Protein AF-A0A2N3BL77-F1 (afdb_monomer_lite)

Radius of gyration: 20.37 Å; chains: 1; bounding box: 49×23×68 Å

Structure (mmCIF, N/CA/C/O backbone):
data_AF-A0A2N3BL77-F1
#
_entry.id   AF-A0A2N3BL77-F1
#
loop_
_atom_site.group_PDB
_atom_site.id
_atom_site.type_symbol
_atom_site.label_atom_id
_atom_site.label_alt_id
_atom_site.label_comp_id
_atom_site.label_asym_id
_atom_site.label_entity_id
_atom_site.label_seq_id
_atom_site.pdbx_PDB_ins_code
_atom_site.Cartn_x
_atom_site.Cartn_y
_atom_site.Cartn_z
_atom_site.occupancy
_atom_site.B_iso_or_equiv
_atom_site.auth_seq_id
_atom_site.auth_comp_id
_atom_site.auth_asym_id
_atom_site.auth_atom_id
_atom_site.pdbx_PDB_model_num
ATOM 1 N N . MET A 1 1 ? -18.755 -0.455 0.278 1.00 60.97 1 MET A N 1
ATOM 2 C CA . MET A 1 1 ? -18.007 0.754 -0.160 1.00 60.97 1 MET A CA 1
ATOM 3 C C . MET A 1 1 ? -16.613 0.420 -0.700 1.00 60.97 1 MET A C 1
ATOM 5 O O . MET A 1 1 ? -16.299 0.930 -1.762 1.00 60.97 1 MET A O 1
ATOM 9 N N . ALA A 1 2 ? -15.797 -0.420 -0.040 1.00 71.88 2 ALA A N 1
ATOM 10 C CA . ALA A 1 2 ? -14.500 -0.855 -0.597 1.00 71.88 2 ALA A CA 1
ATOM 11 C C . ALA A 1 2 ? -14.654 -1.649 -1.911 1.00 71.88 2 ALA A C 1
ATOM 13 O O . ALA A 1 2 ? -14.016 -1.321 -2.899 1.00 71.88 2 ALA A O 1
ATOM 14 N N . GLU A 1 3 ? -15.618 -2.571 -1.970 1.00 80.88 3 GLU A N 1
ATOM 15 C CA . GLU A 1 3 ? -15.955 -3.310 -3.196 1.00 80.88 3 GLU A CA 1
ATOM 16 C C . GLU A 1 3 ? -16.396 -2.391 -4.343 1.00 80.88 3 GLU A C 1
ATOM 18 O O . GLU A 1 3 ? -15.875 -2.484 -5.448 1.00 80.88 3 GLU A O 1
ATOM 23 N N . ARG A 1 4 ? -17.289 -1.431 -4.064 1.00 84.81 4 ARG A N 1
ATOM 24 C CA . ARG A 1 4 ? -17.712 -0.429 -5.054 1.00 84.81 4 ARG A CA 1
ATOM 25 C C . ARG A 1 4 ? -16.536 0.411 -5.558 1.00 84.81 4 ARG A C 1
ATOM 27 O O . ARG A 1 4 ? -16.470 0.669 -6.749 1.00 84.81 4 ARG A O 1
ATOM 34 N N . TYR A 1 5 ? -15.626 0.834 -4.678 1.00 82.62 5 TYR A N 1
ATOM 35 C CA . TYR A 1 5 ? -14.421 1.562 -5.086 1.00 82.62 5 TYR A CA 1
ATOM 36 C C . TYR A 1 5 ? -13.523 0.693 -5.975 1.00 82.62 5 TYR A C 1
ATOM 38 O O . TYR A 1 5 ? -13.079 1.145 -7.026 1.00 82.62 5 TYR A O 1
ATOM 46 N N . PHE A 1 6 ? -13.330 -0.576 -5.611 1.00 86.94 6 PHE A N 1
ATOM 47 C CA . PHE A 1 6 ? -12.540 -1.498 -6.415 1.00 86.94 6 PHE A CA 1
ATOM 48 C C . PHE A 1 6 ? -13.141 -1.704 -7.814 1.00 86.94 6 PHE A C 1
ATOM 50 O O . PHE A 1 6 ? -12.449 -1.517 -8.807 1.00 86.94 6 PHE A O 1
ATOM 57 N N . LEU A 1 7 ? -14.431 -2.033 -7.904 1.00 90.12 7 LEU A N 1
ATOM 58 C CA . LEU A 1 7 ? -15.095 -2.316 -9.181 1.00 90.12 7 LEU A CA 1
ATOM 59 C C . LEU A 1 7 ? -15.289 -1.071 -10.053 1.00 90.12 7 LEU A C 1
ATOM 61 O O . LEU A 1 7 ? -15.203 -1.167 -11.270 1.00 90.12 7 LEU A O 1
ATOM 65 N N . ALA A 1 8 ? -15.561 0.090 -9.454 1.00 90.12 8 ALA A N 1
ATOM 66 C CA . ALA A 1 8 ? -15.858 1.304 -10.214 1.00 90.12 8 ALA A CA 1
ATOM 67 C C . ALA A 1 8 ? -14.614 2.130 -10.569 1.00 90.12 8 ALA A C 1
ATOM 69 O O . ALA A 1 8 ? -14.678 2.937 -11.491 1.00 90.12 8 ALA A O 1
ATOM 70 N N . VAL A 1 9 ? -13.511 1.976 -9.826 1.00 86.94 9 VAL A N 1
ATOM 71 C CA . VAL A 1 9 ? -12.308 2.811 -9.984 1.00 86.94 9 VAL A CA 1
ATOM 72 C C . VAL A 1 9 ? -11.074 1.965 -10.255 1.00 86.94 9 VAL A C 1
ATOM 74 O O . VAL A 1 9 ? -10.427 2.162 -11.280 1.00 86.94 9 VAL A O 1
ATOM 77 N N . ILE A 1 10 ? -10.750 1.013 -9.376 1.00 88.31 10 ILE A N 1
ATOM 78 C CA . ILE A 1 10 ? -9.496 0.249 -9.476 1.00 88.31 10 ILE A CA 1
ATOM 79 C C . ILE A 1 10 ? -9.500 -0.629 -10.726 1.00 88.31 10 ILE A C 1
ATOM 81 O O . ILE A 1 10 ? -8.647 -0.451 -11.588 1.00 88.31 10 ILE A O 1
ATOM 85 N N . ALA A 1 11 ? -10.460 -1.548 -10.852 1.00 90.44 11 ALA A N 1
ATOM 86 C CA . ALA A 1 11 ? -10.473 -2.524 -11.939 1.00 90.44 11 ALA A CA 1
ATOM 87 C C . ALA A 1 11 ? -10.476 -1.871 -13.339 1.00 90.44 11 ALA A C 1
ATOM 89 O O . ALA A 1 11 ? -9.574 -2.188 -14.114 1.00 90.44 11 ALA A O 1
ATOM 90 N N . PRO A 1 12 ? -11.339 -0.879 -13.644 1.00 93.12 12 PRO A N 1
ATOM 91 C CA . PRO A 1 12 ? -11.329 -0.225 -14.956 1.00 93.12 12 PRO A CA 1
ATOM 92 C C . PRO A 1 12 ? -10.041 0.557 -15.243 1.00 93.12 12 PRO A C 1
ATOM 94 O O . PRO A 1 12 ? -9.661 0.735 -16.399 1.00 93.12 12 PRO A O 1
ATOM 97 N N . THR A 1 13 ? -9.372 1.061 -14.201 1.00 90.69 13 THR A N 1
ATOM 98 C CA . THR A 1 13 ? -8.082 1.749 -14.348 1.00 90.69 13 THR A CA 1
ATOM 99 C C . THR A 1 13 ? -6.975 0.751 -14.675 1.00 90.69 13 THR A C 1
ATOM 101 O O . THR A 1 13 ? -6.202 0.979 -15.604 1.00 90.69 13 THR A O 1
ATOM 104 N N . LEU A 1 14 ? -6.925 -0.378 -13.960 1.00 91.50 14 LEU A N 1
ATOM 105 C CA . LEU A 1 14 ? -5.930 -1.429 -14.191 1.00 91.50 14 LEU A CA 1
ATOM 106 C C . LEU A 1 14 ? -6.077 -2.071 -15.577 1.00 91.50 14 LEU A C 1
ATOM 108 O O . LEU A 1 14 ? -5.070 -2.341 -16.221 1.00 91.50 14 LEU A O 1
ATOM 112 N N . GLU A 1 15 ? -7.308 -2.231 -16.072 1.00 92.81 15 GLU A N 1
ATOM 113 C CA . GLU A 1 15 ? -7.581 -2.732 -17.429 1.00 92.81 15 GLU A CA 1
ATOM 114 C C . GLU A 1 15 ? -6.968 -1.855 -18.531 1.00 92.81 15 GLU A C 1
ATOM 116 O O . GLU A 1 15 ? -6.577 -2.361 -19.581 1.00 92.81 15 GLU A O 1
ATOM 121 N N . LYS A 1 16 ? -6.856 -0.542 -18.298 1.00 91.25 16 LYS A N 1
ATOM 122 C CA . LYS A 1 16 ? -6.274 0.411 -19.258 1.00 91.25 16 LYS A CA 1
ATOM 123 C C . LYS A 1 16 ? -4.766 0.589 -19.091 1.00 91.25 16 LYS A C 1
ATOM 125 O O . LYS A 1 16 ? -4.100 1.032 -20.023 1.00 91.25 16 LYS A O 1
ATOM 130 N N . LEU A 1 17 ? -4.231 0.277 -17.911 1.00 92.88 17 LEU A N 1
ATOM 131 C CA . LEU A 1 17 ? -2.839 0.518 -17.529 1.00 92.88 17 LEU A CA 1
ATOM 132 C C . LEU A 1 17 ? -2.098 -0.803 -17.328 1.00 92.88 17 LEU A C 1
ATOM 134 O O . LEU A 1 17 ? -1.741 -1.190 -16.208 1.00 92.88 17 LEU A O 1
ATOM 138 N N . VAL A 1 18 ? -1.873 -1.490 -18.445 1.00 93.75 18 VAL A N 1
ATOM 139 C CA . VAL A 1 18 ? -1.113 -2.740 -18.499 1.00 93.75 18 VAL A CA 1
ATOM 140 C C . VAL A 1 18 ? 0.362 -2.422 -18.769 1.00 93.75 18 VAL A C 1
ATOM 142 O O . VAL A 1 18 ? 0.655 -1.803 -19.798 1.00 93.75 18 VAL A O 1
ATOM 145 N N . PRO A 1 19 ? 1.293 -2.817 -17.878 1.00 93.62 19 PRO A N 1
ATOM 146 C CA . PRO A 1 19 ? 2.721 -2.652 -18.116 1.00 93.62 19 PRO A CA 1
ATOM 147 C C . PRO A 1 19 ? 3.195 -3.449 -19.336 1.00 93.62 19 PRO A C 1
ATOM 149 O O . PRO A 1 19 ? 2.767 -4.578 -19.570 1.00 93.62 19 PRO A O 1
ATOM 152 N N . ILE A 1 20 ? 4.130 -2.870 -20.078 1.00 93.56 20 ILE A N 1
ATOM 153 C CA . ILE A 1 20 ? 4.845 -3.501 -21.185 1.00 93.56 20 ILE A CA 1
ATOM 154 C C . ILE A 1 20 ? 6.031 -4.274 -20.599 1.00 93.56 20 ILE A C 1
ATOM 156 O O . ILE A 1 20 ? 6.811 -3.721 -19.816 1.00 93.56 20 ILE A O 1
ATOM 160 N N . SER A 1 21 ? 6.187 -5.546 -20.977 1.00 90.69 21 SER A N 1
ATOM 161 C CA . SER A 1 21 ? 7.327 -6.360 -20.531 1.00 90.69 21 SER A CA 1
ATOM 162 C C . SER A 1 21 ? 8.657 -5.762 -21.008 1.00 90.69 21 SER A C 1
ATOM 164 O O . SER A 1 21 ? 8.728 -5.162 -22.082 1.00 90.69 21 SER A O 1
ATOM 166 N N . GLN A 1 22 ? 9.736 -5.936 -20.235 1.00 85.88 22 GLN A N 1
ATOM 167 C CA . GLN A 1 22 ? 11.047 -5.363 -20.583 1.00 85.88 22 GLN A CA 1
ATOM 168 C C . GLN A 1 22 ? 11.547 -5.812 -21.965 1.00 85.88 22 GLN A C 1
ATOM 170 O O . GLN A 1 22 ? 12.148 -5.032 -22.703 1.00 85.88 22 GLN A O 1
ATOM 175 N N . GLU A 1 23 ? 11.247 -7.049 -22.351 1.00 87.81 23 GLU A N 1
ATOM 176 C CA . GLU A 1 23 ? 11.604 -7.619 -23.653 1.00 87.81 23 GLU A CA 1
ATOM 177 C C . GLU A 1 23 ? 10.928 -6.876 -24.814 1.00 87.81 23 GLU A C 1
ATOM 179 O O . GLU A 1 23 ? 11.523 -6.713 -25.883 1.00 87.81 23 GLU A O 1
ATOM 184 N N . GLN A 1 24 ? 9.715 -6.362 -24.593 1.00 90.00 24 GLN A N 1
ATOM 185 C CA . GLN A 1 24 ? 8.905 -5.668 -25.595 1.00 90.00 24 GLN A CA 1
ATOM 186 C C . GLN A 1 24 ? 9.186 -4.161 -25.676 1.00 90.00 24 GLN A C 1
ATOM 188 O O . GLN A 1 24 ? 8.914 -3.554 -26.715 1.00 90.00 24 GLN A O 1
ATOM 193 N N . VAL A 1 25 ? 9.772 -3.560 -24.633 1.00 90.81 25 VAL A N 1
ATOM 194 C CA . VAL A 1 25 ? 10.116 -2.125 -24.594 1.00 90.81 25 VAL A CA 1
ATOM 195 C C . VAL A 1 25 ? 10.968 -1.729 -25.804 1.00 90.81 25 VAL A C 1
ATOM 197 O O . VAL A 1 25 ? 11.959 -2.389 -26.127 1.00 90.81 25 VAL A O 1
ATOM 200 N N . GLY A 1 26 ? 10.602 -0.639 -26.480 1.00 88.94 26 GLY A N 1
ATOM 201 C CA . GLY A 1 26 ? 11.316 -0.115 -27.649 1.00 88.94 26 GLY A CA 1
ATOM 202 C C . GLY A 1 26 ? 10.983 -0.807 -28.973 1.00 88.94 26 GLY A C 1
ATOM 203 O O . GLY A 1 26 ? 11.523 -0.418 -30.015 1.00 88.94 26 GLY A O 1
ATOM 204 N N . GLY A 1 27 ? 10.111 -1.820 -28.949 1.00 87.50 27 GLY A N 1
ATOM 205 C CA . GLY A 1 27 ? 9.751 -2.627 -30.111 1.00 87.50 27 GLY A CA 1
ATOM 206 C C . GLY A 1 27 ? 10.925 -3.437 -30.693 1.00 87.50 27 GLY A C 1
ATOM 207 O O . GLY A 1 27 ? 12.013 -3.481 -30.112 1.00 87.50 27 GLY A O 1
ATOM 208 N N . PRO A 1 28 ? 10.745 -4.060 -31.875 1.00 85.69 28 PRO A N 1
ATOM 209 C CA . PRO A 1 28 ? 11.743 -4.961 -32.466 1.00 85.69 28 PRO A CA 1
ATOM 210 C C . PRO A 1 28 ? 13.103 -4.308 -32.742 1.00 85.69 28 PRO A C 1
ATOM 212 O O . PRO A 1 28 ? 14.132 -4.971 -32.695 1.00 85.69 28 PRO A O 1
ATOM 215 N N . LYS A 1 29 ? 13.108 -3.002 -33.036 1.00 85.56 29 LYS A N 1
ATOM 216 C CA . LYS A 1 29 ? 14.308 -2.235 -33.411 1.00 85.56 29 LYS A CA 1
ATOM 217 C C . LYS A 1 29 ? 14.899 -1.404 -32.270 1.00 85.56 29 LYS A C 1
ATOM 219 O O . LYS A 1 29 ? 15.886 -0.712 -32.496 1.00 85.56 29 LYS A O 1
ATOM 224 N N . LYS A 1 30 ? 14.298 -1.439 -31.073 1.00 87.69 30 LYS A N 1
ATOM 225 C CA . LYS A 1 30 ? 14.775 -0.723 -29.875 1.00 87.69 30 LYS A CA 1
ATOM 226 C C . LYS A 1 30 ? 15.043 0.771 -30.129 1.00 87.69 30 LYS A C 1
ATOM 228 O O . LYS A 1 30 ? 16.065 1.318 -29.726 1.00 87.69 30 LYS A O 1
ATOM 233 N N . HIS A 1 31 ? 14.116 1.452 -30.809 1.00 89.50 31 HIS A N 1
ATOM 234 C CA . HIS A 1 31 ? 14.252 2.886 -31.084 1.00 89.50 31 HIS A CA 1
ATOM 235 C C . HIS A 1 31 ? 14.193 3.701 -29.784 1.00 89.50 31 HIS A C 1
ATOM 237 O O . HIS A 1 31 ? 13.248 3.553 -29.014 1.00 89.50 31 HIS A O 1
ATOM 243 N N . LEU A 1 32 ? 15.150 4.615 -29.574 1.00 92.50 32 LEU A N 1
ATOM 244 C CA . LEU A 1 32 ? 15.279 5.393 -28.330 1.00 92.50 32 LEU A CA 1
ATOM 245 C C . LEU A 1 32 ? 13.996 6.135 -27.927 1.00 92.50 32 LEU A C 1
ATOM 247 O O . LEU A 1 32 ? 13.599 6.093 -26.767 1.00 92.50 32 LEU A O 1
ATOM 251 N N . VAL A 1 33 ? 13.313 6.769 -28.885 1.00 93.94 33 VAL A N 1
ATOM 252 C CA . VAL A 1 33 ? 12.048 7.480 -28.625 1.00 93.94 33 VAL A CA 1
ATOM 253 C C . VAL A 1 33 ? 10.950 6.517 -28.166 1.00 93.94 33 VAL A C 1
ATOM 255 O O . VAL A 1 33 ? 10.196 6.830 -27.247 1.00 93.94 33 VAL A O 1
ATOM 258 N N . GLN A 1 34 ? 10.880 5.325 -28.765 1.00 93.50 34 GLN A N 1
ATOM 259 C CA . GLN A 1 34 ? 9.917 4.300 -28.365 1.00 93.50 34 GLN A CA 1
ATOM 260 C C . GLN 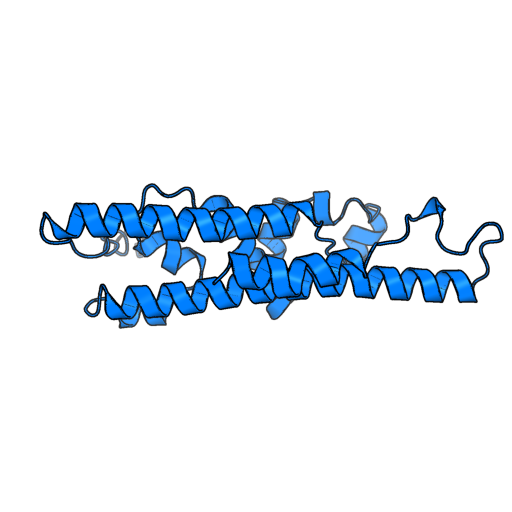A 1 34 ? 10.251 3.745 -26.976 1.00 93.50 34 GLN A C 1
ATOM 262 O O . GLN A 1 34 ? 9.353 3.591 -26.160 1.00 93.50 34 GLN A O 1
ATOM 267 N N . ILE A 1 35 ? 11.535 3.523 -26.675 1.00 92.56 35 ILE A N 1
ATOM 268 C CA . ILE A 1 35 ? 11.992 3.105 -25.341 1.00 92.56 35 ILE A CA 1
ATOM 269 C C . ILE A 1 35 ? 11.560 4.126 -24.284 1.00 92.56 35 ILE A C 1
ATOM 271 O O . ILE A 1 35 ? 10.986 3.749 -23.266 1.00 92.56 35 ILE A O 1
ATOM 275 N N . ALA A 1 36 ? 11.803 5.418 -24.527 1.00 94.44 36 ALA A N 1
ATOM 276 C CA . ALA A 1 36 ? 11.420 6.480 -23.600 1.00 94.44 36 ALA A CA 1
ATOM 277 C C . ALA A 1 36 ? 9.899 6.525 -23.378 1.00 94.44 36 ALA A C 1
ATOM 279 O O . ALA A 1 36 ? 9.445 6.623 -22.239 1.00 94.44 36 ALA A O 1
ATOM 280 N N . ARG A 1 37 ? 9.113 6.393 -24.455 1.00 94.38 37 ARG A N 1
ATOM 281 C CA . ARG A 1 37 ? 7.648 6.323 -24.387 1.00 94.38 37 ARG A CA 1
ATOM 282 C C . ARG A 1 37 ? 7.164 5.120 -23.572 1.00 94.38 37 ARG A C 1
ATOM 284 O O . ARG A 1 37 ? 6.323 5.292 -22.695 1.00 94.38 37 ARG A O 1
ATOM 291 N N . ASP A 1 38 ? 7.675 3.927 -23.862 1.00 95.06 38 ASP A N 1
ATOM 292 C CA . ASP A 1 38 ? 7.245 2.683 -23.214 1.00 95.06 38 ASP A CA 1
ATOM 293 C C . ASP A 1 38 ? 7.625 2.667 -21.730 1.00 95.06 38 ASP A C 1
ATOM 295 O O . ASP A 1 38 ? 6.820 2.271 -20.889 1.00 95.06 38 ASP A O 1
ATOM 299 N N . ASN A 1 39 ? 8.818 3.164 -21.388 1.00 92.62 39 ASN A N 1
ATOM 300 C CA . ASN A 1 39 ? 9.220 3.333 -19.994 1.00 92.62 39 ASN A CA 1
ATOM 301 C C . ASN A 1 39 ? 8.337 4.362 -19.282 1.00 92.62 39 ASN A C 1
ATOM 303 O O . ASN A 1 39 ? 7.873 4.083 -18.184 1.00 92.62 39 ASN A O 1
ATOM 307 N N . GLY A 1 40 ? 8.020 5.497 -19.914 1.00 93.62 40 GLY A N 1
ATOM 308 C CA . GLY A 1 40 ? 7.084 6.473 -19.346 1.00 93.62 40 GLY A CA 1
ATOM 309 C C . GLY A 1 40 ? 5.690 5.888 -19.084 1.00 93.62 40 GLY A C 1
ATOM 310 O O . GLY A 1 40 ? 5.094 6.147 -18.041 1.00 93.62 40 GLY A O 1
ATOM 311 N N . HIS A 1 41 ? 5.187 5.045 -19.992 1.00 95.19 41 HIS A N 1
ATOM 312 C CA . HIS A 1 41 ? 3.939 4.302 -19.783 1.00 95.19 41 HIS A CA 1
ATOM 313 C C . HIS A 1 41 ? 4.042 3.316 -18.612 1.00 95.19 41 HIS A C 1
ATOM 315 O O . HIS A 1 41 ? 3.132 3.245 -17.786 1.00 95.19 41 HIS A O 1
ATOM 321 N N . ASN A 1 42 ? 5.150 2.580 -18.508 1.00 94.50 42 ASN A N 1
ATOM 322 C CA . ASN A 1 42 ? 5.388 1.659 -17.399 1.00 94.50 42 ASN A CA 1
ATOM 323 C C . ASN A 1 42 ? 5.452 2.380 -16.049 1.00 94.50 42 ASN A C 1
ATOM 325 O O . ASN A 1 42 ? 4.809 1.927 -15.103 1.00 94.50 42 ASN A O 1
ATOM 329 N N . GLU A 1 43 ? 6.155 3.509 -15.964 1.00 92.56 43 GLU A N 1
ATOM 330 C CA . GLU A 1 43 ? 6.202 4.323 -14.745 1.00 92.56 43 GLU A CA 1
ATOM 331 C C . GLU A 1 43 ? 4.801 4.797 -14.345 1.00 92.56 43 GLU A C 1
ATOM 333 O O . GLU A 1 43 ? 4.384 4.600 -13.205 1.00 92.56 43 GLU A O 1
ATOM 338 N N . LEU A 1 44 ? 4.002 5.296 -15.297 1.00 94.69 44 LEU A N 1
ATOM 339 C CA . LEU A 1 44 ? 2.604 5.654 -15.035 1.00 94.69 44 LEU A CA 1
ATOM 340 C C . LEU A 1 44 ? 1.788 4.459 -14.511 1.00 94.69 44 LEU A C 1
ATOM 342 O O . LEU A 1 44 ? 0.967 4.609 -13.601 1.00 94.69 44 LEU A O 1
ATOM 346 N N . CYS A 1 45 ? 2.002 3.269 -15.074 1.00 95.38 45 CYS A N 1
ATOM 347 C CA . CYS A 1 45 ? 1.319 2.053 -14.650 1.00 95.38 45 CYS A CA 1
ATOM 348 C C . CYS A 1 45 ? 1.634 1.690 -13.191 1.00 95.38 45 CYS A C 1
ATOM 350 O O . CYS A 1 45 ? 0.715 1.315 -12.454 1.00 95.38 45 CYS A O 1
ATOM 352 N N . TYR A 1 46 ? 2.896 1.770 -12.767 1.00 94.81 46 TYR A N 1
ATOM 353 C CA . TYR A 1 46 ? 3.293 1.432 -11.397 1.00 94.81 46 TYR A CA 1
ATOM 354 C C . TYR A 1 46 ? 2.921 2.527 -10.399 1.00 94.81 46 TYR A C 1
ATOM 356 O O . TYR A 1 46 ? 2.346 2.215 -9.355 1.00 94.81 46 TYR A O 1
ATOM 364 N N . GLU A 1 47 ? 3.109 3.795 -10.762 1.00 94.56 47 GLU A N 1
ATOM 365 C CA . GLU A 1 47 ? 2.720 4.933 -9.928 1.00 94.56 47 GLU A CA 1
ATOM 366 C C . GLU A 1 47 ? 1.208 4.946 -9.669 1.00 94.56 47 GLU A C 1
ATOM 368 O O . GLU A 1 47 ? 0.746 5.177 -8.550 1.00 94.56 47 GLU A O 1
ATOM 373 N N . THR A 1 48 ? 0.405 4.590 -10.678 1.00 95.62 48 THR A N 1
ATOM 374 C CA . THR A 1 48 ? -1.046 4.458 -10.496 1.00 95.62 48 THR A CA 1
ATOM 375 C C . THR A 1 48 ? -1.386 3.363 -9.484 1.00 95.62 48 THR A C 1
ATOM 377 O O . THR A 1 48 ? -2.252 3.557 -8.632 1.00 95.62 48 THR A O 1
ATOM 380 N N . ARG A 1 49 ? -0.702 2.213 -9.522 1.00 95.75 49 ARG A N 1
ATOM 381 C CA . ARG A 1 49 ? -0.929 1.122 -8.556 1.00 95.75 49 ARG A CA 1
ATOM 382 C C . ARG A 1 49 ? -0.538 1.536 -7.139 1.00 95.75 49 ARG A C 1
ATOM 384 O O . ARG A 1 49 ? -1.292 1.257 -6.206 1.00 95.75 49 ARG A O 1
ATOM 391 N N . LEU A 1 50 ? 0.575 2.252 -6.986 1.00 95.50 50 LEU A N 1
ATOM 392 C CA . LEU A 1 50 ? 1.010 2.831 -5.713 1.00 95.50 50 LEU A CA 1
ATOM 393 C C . LEU A 1 50 ? -0.001 3.837 -5.166 1.00 95.50 50 LEU A C 1
ATOM 395 O O . LEU A 1 50 ? -0.435 3.718 -4.019 1.00 95.50 50 LEU A O 1
ATOM 399 N N . SER A 1 51 ? -0.473 4.747 -6.013 1.00 94.94 51 SER A N 1
ATOM 400 C CA . SER A 1 51 ? -1.516 5.718 -5.675 1.00 94.94 51 SER A CA 1
ATOM 401 C C . SER A 1 51 ? -2.829 5.053 -5.240 1.00 94.94 51 SER A C 1
ATOM 403 O O . SER A 1 51 ? -3.489 5.506 -4.295 1.00 94.94 51 SER A O 1
ATOM 405 N N . LEU A 1 52 ? -3.218 3.949 -5.886 1.00 95.44 52 LEU A N 1
ATOM 406 C CA . LEU A 1 52 ? -4.407 3.181 -5.510 1.00 95.44 52 LEU A CA 1
ATOM 407 C C . LEU A 1 52 ? -4.226 2.481 -4.157 1.00 95.44 52 LEU A C 1
ATOM 409 O O . LEU A 1 52 ? -5.126 2.563 -3.319 1.00 95.44 52 LEU A O 1
ATOM 413 N N . ALA A 1 53 ? -3.069 1.859 -3.904 1.00 95.50 53 ALA A N 1
ATOM 414 C CA . ALA A 1 53 ? -2.750 1.268 -2.602 1.00 95.50 53 ALA A CA 1
ATOM 415 C C . ALA A 1 53 ? -2.776 2.325 -1.483 1.00 95.50 53 ALA A C 1
ATOM 417 O O . ALA A 1 53 ? -3.468 2.138 -0.478 1.00 95.50 53 ALA A O 1
ATOM 418 N N . LEU A 1 54 ? -2.128 3.475 -1.698 1.00 95.75 54 LEU A N 1
ATOM 419 C CA . LEU A 1 54 ? -2.158 4.623 -0.788 1.00 95.75 54 LEU A CA 1
ATOM 420 C C . LEU A 1 54 ? -3.595 5.070 -0.486 1.00 95.75 54 LEU A C 1
ATOM 422 O O . LEU A 1 54 ? -3.960 5.284 0.673 1.00 95.75 54 LEU A O 1
ATOM 426 N N . THR A 1 55 ? -4.431 5.184 -1.520 1.00 95.56 55 THR A N 1
ATOM 427 C CA . THR A 1 55 ? -5.837 5.579 -1.366 1.00 95.56 55 THR A CA 1
ATOM 428 C C . THR A 1 55 ? -6.618 4.553 -0.546 1.00 95.56 55 THR A C 1
ATOM 430 O O . THR A 1 55 ? -7.355 4.924 0.371 1.00 95.56 55 THR A O 1
ATOM 433 N N . MET A 1 56 ? -6.434 3.258 -0.819 1.00 95.06 56 MET A N 1
ATOM 434 C CA . MET A 1 56 ? -7.072 2.177 -0.063 1.00 95.06 56 MET A CA 1
ATOM 435 C C . MET A 1 56 ? -6.682 2.209 1.417 1.00 95.06 56 MET A C 1
ATOM 437 O O . MET A 1 56 ? -7.569 2.154 2.275 1.00 95.06 56 MET A O 1
ATOM 441 N N . GLY A 1 57 ? -5.388 2.342 1.721 1.00 95.56 57 GLY A N 1
ATOM 442 C CA . GLY A 1 57 ? -4.891 2.413 3.094 1.00 95.56 57 GLY A CA 1
ATOM 443 C C . GLY A 1 57 ? -5.397 3.648 3.834 1.00 95.56 57 GLY A C 1
ATOM 444 O O . GLY A 1 57 ? -5.955 3.520 4.924 1.00 95.56 57 GLY A O 1
ATOM 445 N N . ALA A 1 58 ? -5.320 4.830 3.216 1.00 94.62 58 ALA A N 1
ATOM 446 C CA . ALA A 1 58 ? -5.816 6.073 3.810 1.00 94.62 58 ALA A CA 1
ATOM 447 C C . ALA A 1 58 ? -7.333 6.033 4.078 1.00 94.62 58 ALA A C 1
ATOM 449 O O . ALA A 1 58 ? -7.802 6.454 5.140 1.00 94.62 58 ALA A O 1
ATOM 450 N N . MET A 1 59 ? -8.123 5.500 3.138 1.00 94.75 59 MET A N 1
ATOM 451 C CA . MET A 1 59 ? -9.571 5.347 3.314 1.00 94.75 59 MET A CA 1
ATOM 452 C C . MET A 1 59 ? -9.913 4.341 4.412 1.00 94.75 59 MET A C 1
ATOM 454 O O . MET A 1 59 ? -10.862 4.571 5.169 1.00 94.75 59 MET A O 1
ATOM 458 N N . PHE A 1 60 ? -9.173 3.233 4.496 1.00 94.19 60 PHE A N 1
ATOM 459 C CA . PHE A 1 60 ? -9.339 2.255 5.563 1.00 94.19 60 PHE A CA 1
ATOM 460 C C . PHE A 1 60 ? -9.052 2.882 6.928 1.00 94.19 60 PHE A C 1
ATOM 462 O O . PHE A 1 60 ? -9.928 2.854 7.791 1.00 94.19 60 PHE A O 1
ATOM 469 N N . GLU A 1 61 ? -7.886 3.511 7.094 1.00 94.69 61 GLU A N 1
ATOM 470 C CA . GLU A 1 61 ? -7.463 4.115 8.360 1.00 94.69 61 GLU A CA 1
ATOM 471 C C . GLU A 1 61 ? -8.468 5.164 8.840 1.00 94.69 61 GLU A C 1
ATOM 473 O O . GLU A 1 61 ? -8.924 5.132 9.983 1.00 94.69 61 GLU A O 1
ATOM 478 N N . ARG A 1 62 ? -8.888 6.064 7.941 1.00 94.12 62 ARG A N 1
ATOM 479 C CA . ARG A 1 62 ? -9.864 7.110 8.260 1.00 94.12 62 ARG A CA 1
ATOM 480 C C . ARG A 1 62 ? -11.185 6.527 8.755 1.00 94.12 62 ARG A C 1
ATOM 482 O O . ARG A 1 62 ? -11.768 7.052 9.705 1.00 94.12 62 ARG A O 1
ATOM 489 N N . ARG A 1 63 ? -11.679 5.460 8.119 1.00 92.75 63 ARG A N 1
ATOM 490 C CA . ARG A 1 63 ? -12.923 4.803 8.545 1.00 92.75 63 ARG A CA 1
ATOM 491 C C . ARG A 1 63 ? -12.757 4.038 9.839 1.00 92.75 63 ARG A C 1
ATOM 493 O O . ARG A 1 63 ? -13.661 4.102 10.664 1.00 92.75 63 ARG A O 1
ATOM 500 N N . LEU A 1 64 ? -11.634 3.349 10.011 1.00 92.56 64 LEU A N 1
ATOM 501 C CA . LEU A 1 64 ? -11.321 2.649 11.245 1.00 92.56 64 LEU A CA 1
ATOM 502 C C . LEU A 1 64 ? -11.321 3.629 12.414 1.00 92.56 64 LEU A C 1
ATOM 504 O O . LEU A 1 64 ? -12.066 3.441 13.368 1.00 92.56 64 LEU A O 1
ATOM 508 N N . ARG A 1 65 ? -10.592 4.737 12.279 1.00 93.75 65 ARG A N 1
ATOM 509 C CA . ARG A 1 65 ? -10.530 5.792 13.289 1.00 93.75 65 ARG A CA 1
ATOM 510 C C . ARG A 1 65 ? -11.909 6.368 13.600 1.00 93.75 65 ARG A C 1
ATOM 512 O O . ARG A 1 65 ? -12.292 6.422 14.762 1.00 93.75 65 ARG A O 1
ATOM 519 N N . PHE A 1 66 ? -12.685 6.732 12.575 1.00 92.56 66 PHE A N 1
ATOM 520 C CA . PHE A 1 66 ? -14.055 7.226 12.763 1.00 92.56 66 PHE A CA 1
ATOM 521 C C . PHE A 1 66 ? -14.928 6.227 13.530 1.00 92.56 66 PHE A C 1
ATOM 523 O O . PHE A 1 66 ? -15.615 6.595 14.482 1.00 92.56 66 PHE A O 1
ATOM 530 N N . TRP A 1 67 ? -14.895 4.963 13.116 1.00 91.56 67 TRP A N 1
ATOM 531 C CA . TRP A 1 67 ? -15.678 3.902 13.723 1.00 91.56 67 TRP A CA 1
ATOM 532 C C . TRP A 1 67 ? -15.260 3.642 15.178 1.00 91.56 67 TRP A C 1
ATOM 534 O O . TRP A 1 67 ? -16.127 3.579 16.050 1.00 91.56 67 TRP A O 1
ATOM 544 N N . MET A 1 68 ? -13.954 3.580 15.460 1.00 90.31 68 MET A N 1
ATOM 545 C CA . MET A 1 68 ? -13.423 3.404 16.813 1.00 90.31 68 MET A CA 1
ATOM 546 C C . MET A 1 68 ? -13.819 4.577 17.706 1.00 90.31 68 MET A C 1
ATOM 548 O O . MET A 1 68 ? -14.351 4.350 18.782 1.00 90.31 68 MET A O 1
ATOM 552 N N . SER A 1 69 ? -13.662 5.826 17.250 1.00 90.94 69 SER A N 1
ATOM 553 C CA . SER A 1 69 ? -14.034 7.008 18.042 1.00 90.94 69 SER A CA 1
ATOM 554 C C . SER A 1 69 ? -15.526 7.073 18.376 1.00 90.94 69 SER A C 1
ATOM 556 O O . SER A 1 69 ? -15.908 7.705 19.356 1.00 90.94 69 SER A O 1
ATOM 558 N N . LYS A 1 70 ? -16.387 6.458 17.557 1.00 89.69 70 LYS A N 1
ATOM 559 C CA . LYS A 1 70 ? -17.827 6.353 17.837 1.00 89.69 70 LYS A CA 1
ATOM 560 C C . LYS A 1 70 ? -18.185 5.185 18.746 1.00 89.69 70 LYS A C 1
ATOM 562 O O . LYS A 1 70 ? -19.222 5.237 19.397 1.00 89.69 70 LYS A O 1
ATOM 567 N N . THR A 1 71 ? -17.363 4.147 18.752 1.00 86.69 71 THR A N 1
ATOM 568 C CA . THR A 1 71 ? -17.621 2.906 19.484 1.00 86.69 71 THR A CA 1
ATOM 569 C C . THR A 1 71 ? -17.004 2.933 20.881 1.00 86.69 71 THR A C 1
ATOM 571 O O . THR A 1 71 ? -17.628 2.440 21.811 1.00 86.69 71 THR A O 1
ATOM 574 N N . PHE A 1 72 ? -15.831 3.553 21.013 1.00 87.62 72 PHE A N 1
ATOM 575 C CA . PHE A 1 72 ? -15.016 3.638 22.226 1.00 87.62 72 PHE A CA 1
ATOM 576 C C . PHE A 1 72 ? -14.650 5.108 22.499 1.00 87.62 72 PHE A C 1
ATOM 578 O O . PHE A 1 72 ? -13.496 5.518 22.313 1.00 87.62 72 PHE A O 1
ATOM 585 N N . PRO A 1 73 ? -15.638 5.966 22.821 1.00 88.81 73 PRO A N 1
ATOM 586 C CA . PRO A 1 73 ? -15.396 7.388 23.069 1.00 88.81 73 PRO A CA 1
ATOM 587 C C . PRO A 1 73 ? -14.400 7.641 24.214 1.00 88.81 73 PRO A C 1
ATOM 589 O O . PRO A 1 73 ? -13.682 8.639 24.187 1.00 88.81 73 PRO A O 1
ATOM 592 N N . GLU A 1 74 ? -14.307 6.732 25.181 1.00 88.69 74 GLU A N 1
ATOM 593 C CA . GLU A 1 74 ? -13.356 6.757 26.292 1.00 88.69 74 GLU A CA 1
ATOM 594 C C . GLU A 1 74 ? -11.888 6.691 25.833 1.00 88.69 74 GLU A C 1
ATOM 596 O O . GLU A 1 74 ? -11.025 7.318 26.445 1.00 88.69 74 GLU A O 1
ATOM 601 N N . ASN A 1 75 ? -11.603 6.042 24.699 1.00 87.88 75 ASN A N 1
ATOM 602 C CA . ASN A 1 75 ? -10.257 5.937 24.125 1.00 87.88 75 ASN A CA 1
ATOM 603 C C . ASN A 1 75 ? -9.980 7.012 23.055 1.00 87.88 75 ASN A C 1
ATOM 605 O O . ASN A 1 75 ? -9.031 6.889 22.277 1.00 87.88 75 ASN A O 1
ATOM 609 N N . ALA A 1 76 ? -10.790 8.074 22.959 1.00 87.62 76 ALA A N 1
ATOM 610 C CA . ALA A 1 76 ? -10.710 9.039 21.856 1.00 87.62 76 ALA A CA 1
ATOM 611 C C . ALA A 1 76 ? -9.311 9.656 21.663 1.00 87.62 76 ALA A C 1
ATOM 613 O O . ALA A 1 76 ? -8.879 9.856 20.525 1.00 87.62 76 ALA A O 1
ATOM 614 N N . THR A 1 77 ? -8.589 9.939 22.752 1.00 90.00 77 THR A N 1
ATOM 615 C CA . THR A 1 77 ? -7.225 10.489 22.686 1.00 90.00 77 THR A CA 1
ATOM 616 C C . THR A 1 77 ? -6.246 9.493 22.069 1.00 90.00 77 THR A C 1
ATOM 618 O O . THR A 1 77 ? -5.495 9.870 21.171 1.00 90.00 77 THR A O 1
ATOM 621 N N . GLU A 1 78 ? -6.286 8.233 22.499 1.00 92.06 78 GLU A N 1
ATOM 622 C CA . GLU A 1 78 ? -5.424 7.153 22.001 1.00 92.06 78 GLU A CA 1
ATOM 623 C C . GLU A 1 78 ? -5.736 6.844 20.539 1.00 92.06 78 GLU A C 1
ATOM 625 O O . GLU A 1 78 ? -4.840 6.797 19.699 1.00 92.06 78 GLU A O 1
ATOM 630 N N . ILE A 1 79 ? -7.025 6.751 20.204 1.00 92.19 79 ILE A N 1
ATOM 631 C CA . ILE A 1 79 ? -7.490 6.553 18.832 1.00 92.19 79 ILE A CA 1
ATOM 632 C C . ILE A 1 79 ? -7.035 7.700 17.936 1.00 92.19 79 ILE A C 1
ATOM 634 O O . ILE A 1 79 ? -6.766 7.457 16.769 1.00 92.19 79 ILE A O 1
ATOM 638 N N . ARG A 1 80 ? -6.950 8.945 18.423 1.00 90.12 80 ARG A N 1
ATOM 639 C CA . ARG A 1 80 ? -6.520 10.116 17.636 1.00 90.12 80 ARG A CA 1
ATOM 640 C C . ARG A 1 80 ? -5.008 10.170 17.403 1.00 90.12 80 ARG A C 1
ATOM 642 O O . ARG A 1 80 ? -4.590 10.685 16.372 1.00 90.12 80 ARG A O 1
ATOM 649 N N . THR A 1 81 ? -4.192 9.660 18.316 1.00 91.31 81 THR A N 1
ATOM 650 C CA . THR A 1 81 ? -2.724 9.721 18.194 1.00 91.31 81 THR A CA 1
ATOM 651 C C . THR A 1 81 ? -2.104 8.429 17.673 1.00 91.31 81 THR A C 1
ATOM 653 O O . THR A 1 81 ? -0.965 8.453 17.211 1.00 91.31 81 THR A O 1
ATOM 656 N N . ALA A 1 82 ? -2.840 7.315 17.691 1.00 91.12 82 ALA A N 1
ATOM 657 C CA . ALA A 1 82 ? -2.367 6.044 17.164 1.00 91.12 82 ALA A CA 1
ATOM 658 C C . ALA A 1 82 ? -2.023 6.143 15.670 1.00 91.12 82 ALA A C 1
ATOM 660 O O . ALA A 1 82 ? -2.769 6.724 14.873 1.00 91.12 82 ALA A O 1
ATOM 661 N N . ASN A 1 83 ? -0.896 5.537 15.295 1.00 89.56 83 ASN A N 1
ATOM 662 C CA . ASN A 1 83 ? -0.569 5.253 13.903 1.00 89.56 83 ASN A CA 1
ATOM 663 C C . ASN A 1 83 ? -1.379 4.036 13.407 1.00 89.56 83 ASN A C 1
ATOM 665 O O . ASN A 1 83 ? -2.102 3.400 14.175 1.00 89.56 83 ASN A O 1
ATOM 669 N N . TYR A 1 84 ? -1.254 3.699 12.124 1.00 89.31 84 TYR A N 1
ATOM 670 C CA . TYR A 1 84 ? -2.022 2.615 11.502 1.00 89.31 84 TYR A CA 1
ATOM 671 C C . TYR A 1 84 ? -1.908 1.277 12.258 1.00 89.31 84 TYR A C 1
ATOM 673 O O . TYR A 1 84 ? -2.917 0.639 12.559 1.00 89.31 84 TYR A O 1
ATOM 681 N N . ALA A 1 85 ? -0.686 0.866 12.613 1.00 87.50 85 ALA A N 1
ATOM 682 C CA . ALA A 1 85 ? -0.448 -0.366 13.363 1.00 87.50 85 ALA A CA 1
ATOM 683 C C . ALA A 1 85 ? -1.035 -0.301 14.783 1.00 87.50 85 ALA A C 1
ATOM 685 O O . ALA A 1 85 ? -1.645 -1.266 15.237 1.00 87.50 85 ALA A O 1
ATOM 686 N N . GLY A 1 86 ? -0.915 0.847 15.455 1.00 88.62 86 GLY A N 1
ATOM 687 C CA . GLY A 1 86 ? -1.502 1.088 16.771 1.00 88.62 86 GLY A CA 1
ATOM 688 C C . GLY A 1 86 ? -3.028 1.011 16.758 1.00 88.62 86 GLY A C 1
ATOM 689 O O . GLY A 1 86 ? -3.607 0.395 17.645 1.00 88.62 86 GLY A O 1
ATOM 690 N N . LEU A 1 87 ? -3.687 1.546 15.722 1.00 90.56 87 LEU A N 1
ATOM 691 C CA . LEU A 1 87 ? -5.140 1.420 15.559 1.00 90.56 87 LEU A CA 1
ATOM 692 C C . LEU A 1 87 ? -5.571 -0.046 15.465 1.00 90.56 87 LEU A C 1
ATOM 694 O O . LEU A 1 87 ? -6.537 -0.439 16.113 1.00 90.56 87 LEU A O 1
ATOM 698 N N . LEU A 1 88 ? -4.847 -0.859 14.691 1.00 89.19 88 LEU A N 1
ATOM 699 C CA . LEU A 1 88 ? -5.116 -2.295 14.594 1.00 89.19 88 LEU A CA 1
ATOM 700 C C . LEU A 1 88 ? -4.825 -3.029 15.911 1.00 89.19 88 LEU A C 1
ATOM 702 O O . LEU A 1 88 ? -5.569 -3.936 16.273 1.00 89.19 88 LEU A O 1
ATOM 706 N N . GLY A 1 89 ? -3.774 -2.632 16.634 1.00 86.38 89 GLY A N 1
ATOM 707 C CA . GLY A 1 89 ? -3.414 -3.208 17.931 1.00 86.38 89 GLY A CA 1
ATOM 708 C C . GLY A 1 89 ? -4.469 -2.961 19.010 1.00 86.38 89 GLY A C 1
ATOM 709 O O . GLY A 1 89 ? -4.841 -3.891 19.724 1.00 86.38 89 GLY A O 1
ATOM 710 N N . LEU A 1 90 ? -5.017 -1.744 19.071 1.00 83.81 90 LEU A N 1
ATOM 711 C CA . LEU A 1 90 ? -6.052 -1.365 20.040 1.00 83.81 90 LEU A CA 1
ATOM 712 C C . LEU A 1 90 ? -7.303 -2.247 19.951 1.00 83.81 90 LEU A C 1
ATOM 714 O O . LEU A 1 90 ? -7.929 -2.527 20.970 1.00 83.81 90 LEU A O 1
ATOM 718 N N . LEU A 1 91 ? -7.664 -2.704 18.748 1.00 79.25 91 LEU A N 1
ATOM 719 C CA . LEU A 1 91 ? -8.859 -3.520 18.531 1.00 79.25 91 LEU A CA 1
ATOM 720 C C . LEU A 1 91 ? -8.825 -4.854 19.288 1.00 79.25 91 LEU A C 1
A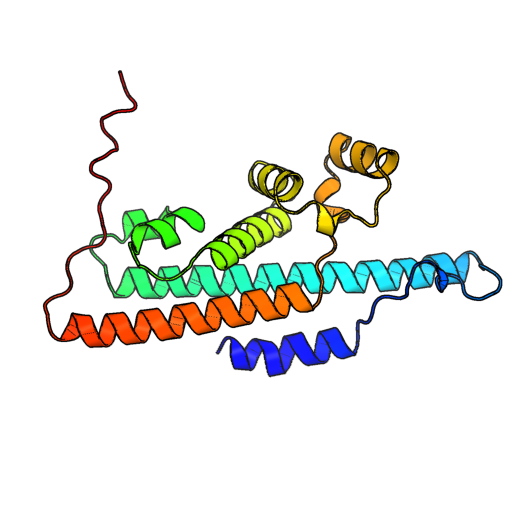TOM 722 O O . LEU A 1 91 ? -9.889 -5.389 19.599 1.00 79.25 91 LEU A O 1
ATOM 726 N N . GLY A 1 92 ? -7.634 -5.406 19.560 1.00 65.75 92 GLY A N 1
ATOM 727 C CA . GLY A 1 92 ? -7.486 -6.703 20.227 1.00 65.75 92 GLY A CA 1
ATOM 728 C C . GLY A 1 92 ? -8.285 -7.832 19.559 1.00 65.75 92 GLY A C 1
ATOM 729 O O . GLY A 1 92 ? -8.761 -8.730 20.248 1.00 65.75 92 GLY A O 1
ATOM 730 N N . THR A 1 93 ? -8.517 -7.747 18.244 1.00 64.81 93 THR A N 1
ATOM 731 C CA . THR A 1 93 ? -9.354 -8.692 17.492 1.00 64.81 93 THR A CA 1
ATOM 732 C C . THR A 1 93 ? -8.542 -9.884 17.001 1.00 64.81 93 THR A C 1
ATOM 734 O O . THR A 1 93 ? -7.441 -9.683 16.496 1.00 64.81 93 THR A O 1
ATOM 737 N N . ASP A 1 94 ? -9.151 -11.072 16.964 1.00 63.97 94 ASP A N 1
ATOM 738 C CA . ASP A 1 94 ? -8.611 -12.266 16.279 1.00 63.97 94 ASP A CA 1
ATOM 739 C C . ASP A 1 94 ? -8.621 -12.154 14.741 1.00 63.97 94 ASP A C 1
ATOM 741 O O . ASP A 1 94 ? -8.327 -13.110 14.028 1.00 63.97 94 ASP A O 1
ATOM 745 N N . VAL A 1 95 ? -9.007 -10.994 14.201 1.00 68.31 95 VAL A N 1
ATOM 746 C CA . VAL A 1 95 ? -8.977 -10.755 12.760 1.00 68.31 95 VAL A CA 1
ATOM 747 C C . VAL A 1 95 ? -7.523 -10.750 12.307 1.00 68.31 95 VAL A C 1
ATOM 749 O O . VAL A 1 95 ? -6.702 -9.998 12.829 1.00 68.31 95 VAL A O 1
ATOM 752 N N . GLU A 1 96 ? -7.207 -11.563 11.304 1.00 72.38 96 GLU A N 1
ATOM 753 C CA . GLU A 1 96 ? -5.895 -11.560 10.669 1.00 72.38 96 GLU A CA 1
ATOM 754 C C . GLU A 1 96 ? -5.622 -10.172 10.063 1.00 72.38 96 GLU A C 1
ATOM 756 O O . GLU A 1 96 ? -6.249 -9.752 9.088 1.00 72.38 96 GLU A O 1
ATOM 761 N N . THR A 1 97 ? -4.715 -9.419 10.690 1.00 85.00 97 THR A N 1
ATOM 762 C CA . THR A 1 97 ? -4.440 -8.015 10.343 1.00 85.00 97 THR A CA 1
ATOM 763 C C . THR A 1 97 ? -3.161 -7.829 9.537 1.00 85.00 97 THR A C 1
ATOM 765 O O . THR A 1 97 ? -2.854 -6.703 9.157 1.00 85.00 97 THR A O 1
ATOM 768 N N . GLU A 1 98 ? -2.430 -8.897 9.220 1.00 89.81 98 GLU A N 1
ATOM 769 C CA . GLU A 1 98 ? -1.083 -8.781 8.652 1.00 89.81 98 GLU A CA 1
ATOM 770 C C . GLU A 1 98 ? -1.078 -8.102 7.280 1.00 89.81 98 GLU A C 1
ATOM 772 O O . GLU A 1 98 ? -0.376 -7.118 7.064 1.00 89.81 98 GLU A O 1
ATOM 777 N N . THR A 1 99 ? -1.984 -8.512 6.391 1.00 92.94 99 THR A N 1
ATOM 778 C CA . THR A 1 99 ? -2.153 -7.858 5.081 1.00 92.94 99 THR A CA 1
ATOM 779 C C . THR A 1 99 ? -2.572 -6.383 5.211 1.00 92.94 99 THR A C 1
ATOM 781 O O . THR A 1 99 ? -2.242 -5.563 4.355 1.00 92.94 99 THR A O 1
ATOM 784 N N . LEU A 1 100 ? -3.300 -6.010 6.271 1.00 94.38 100 LEU A N 1
ATOM 785 C CA . LEU A 1 100 ? -3.666 -4.612 6.519 1.00 94.38 100 LEU A CA 1
ATOM 786 C C . LEU A 1 100 ? -2.490 -3.816 7.085 1.00 94.38 100 LEU A C 1
ATOM 788 O O . LEU A 1 100 ? -2.307 -2.668 6.693 1.00 94.38 100 LEU A O 1
ATOM 792 N N . ARG A 1 101 ? -1.675 -4.411 7.964 1.00 92.81 101 ARG A N 1
ATOM 793 C CA . ARG A 1 101 ? -0.429 -3.797 8.441 1.00 92.81 101 ARG A CA 1
ATOM 794 C C . ARG A 1 101 ? 0.504 -3.517 7.276 1.00 92.81 101 ARG A C 1
ATOM 796 O O . ARG A 1 101 ? 0.965 -2.391 7.154 1.00 92.81 101 ARG A O 1
ATOM 803 N N . GLU A 1 102 ? 0.689 -4.493 6.392 1.00 93.94 102 GLU A N 1
ATOM 804 C CA . GLU A 1 102 ? 1.456 -4.334 5.158 1.00 93.94 102 GLU A CA 1
ATOM 805 C C . GLU A 1 102 ? 0.933 -3.162 4.313 1.00 93.94 102 GLU A C 1
ATOM 807 O O . GLU A 1 102 ? 1.703 -2.276 3.947 1.00 93.94 102 GLU A O 1
ATOM 812 N N . LEU A 1 103 ? -0.384 -3.092 4.073 1.00 95.25 103 LEU A N 1
ATOM 813 C CA . LEU A 1 103 ? -1.010 -1.973 3.361 1.00 95.25 103 LEU A CA 1
ATOM 814 C C . LEU A 1 103 ? -0.765 -0.623 4.057 1.00 95.25 103 LEU A C 1
ATOM 816 O O . LEU A 1 103 ? -0.556 0.391 3.386 1.00 95.25 103 LEU A O 1
ATOM 820 N N . GLY A 1 104 ? -0.816 -0.591 5.389 1.00 94.50 104 GLY A N 1
ATOM 821 C CA . GLY A 1 104 ? -0.535 0.595 6.196 1.00 94.50 104 GLY A CA 1
ATOM 822 C C . GLY A 1 104 ? 0.911 1.062 6.055 1.00 94.50 104 GLY A C 1
ATOM 823 O O . GLY A 1 104 ? 1.147 2.243 5.798 1.00 94.50 104 GLY A O 1
ATOM 824 N N . THR A 1 105 ? 1.869 0.137 6.150 1.00 94.12 105 THR A N 1
ATOM 825 C CA . THR A 1 105 ? 3.292 0.412 5.926 1.00 94.12 105 THR A CA 1
ATOM 826 C C . THR A 1 105 ? 3.514 0.929 4.507 1.00 94.12 105 THR A C 1
ATOM 828 O O . THR A 1 105 ? 4.085 2.002 4.340 1.00 94.12 105 THR A O 1
ATOM 831 N N . LEU A 1 106 ? 2.959 0.253 3.495 1.00 94.94 106 LEU A N 1
ATOM 832 C CA . LEU A 1 106 ? 3.046 0.664 2.091 1.00 94.94 106 LEU A CA 1
ATOM 833 C C . LEU A 1 106 ? 2.459 2.053 1.845 1.00 94.94 106 LEU A C 1
ATOM 835 O O . LEU A 1 106 ? 3.062 2.868 1.155 1.00 94.94 106 LEU A O 1
ATOM 839 N N . SER A 1 107 ? 1.311 2.356 2.447 1.00 94.38 107 SER A N 1
ATOM 840 C CA . SER A 1 107 ? 0.689 3.677 2.336 1.00 94.38 107 SER A CA 1
ATOM 841 C C . SER A 1 107 ? 1.542 4.770 2.980 1.00 94.38 107 SER A C 1
ATOM 843 O O . SER A 1 107 ? 1.602 5.885 2.468 1.00 94.38 107 SER A O 1
ATOM 845 N N . ASN A 1 108 ? 2.209 4.480 4.098 1.00 92.62 108 ASN A N 1
ATOM 846 C CA . ASN A 1 108 ? 3.118 5.436 4.728 1.00 92.62 108 ASN A CA 1
ATOM 847 C C . ASN A 1 108 ? 4.375 5.653 3.884 1.00 92.62 108 ASN A C 1
ATOM 849 O O . ASN A 1 108 ? 4.758 6.802 3.684 1.00 92.62 108 ASN A O 1
ATOM 853 N N . THR A 1 109 ? 4.953 4.584 3.337 1.00 92.25 109 THR A N 1
ATOM 854 C CA . THR A 1 109 ? 6.090 4.649 2.410 1.00 92.25 109 THR A CA 1
ATOM 855 C C . THR A 1 109 ? 5.743 5.456 1.160 1.00 92.25 109 THR A C 1
ATOM 857 O O . THR A 1 109 ? 6.464 6.382 0.813 1.00 92.25 109 THR A O 1
ATOM 860 N N . ALA A 1 110 ? 4.587 5.205 0.541 1.00 92.19 110 ALA A N 1
ATOM 861 C CA . ALA A 1 110 ? 4.113 5.977 -0.610 1.00 92.19 110 ALA A CA 1
ATOM 862 C C . ALA A 1 110 ? 3.919 7.471 -0.291 1.00 92.19 110 ALA A C 1
ATOM 864 O O . ALA A 1 110 ? 4.132 8.327 -1.143 1.00 92.19 110 ALA A O 1
ATOM 865 N N . ARG A 1 111 ? 3.488 7.799 0.935 1.00 90.19 111 ARG A N 1
ATOM 866 C CA . ARG A 1 111 ? 3.197 9.180 1.349 1.00 90.19 111 ARG A CA 1
ATOM 867 C C . ARG A 1 111 ? 4.443 9.967 1.742 1.00 90.19 111 ARG A C 1
ATOM 869 O O . ARG A 1 111 ? 4.499 11.168 1.496 1.00 90.19 111 ARG A O 1
ATOM 876 N N . HIS A 1 112 ? 5.372 9.321 2.436 1.00 89.25 112 HIS A N 1
ATOM 877 C CA . HIS A 1 112 ? 6.500 9.988 3.085 1.00 89.25 112 HIS A CA 1
ATOM 878 C C . HIS A 1 112 ? 7.840 9.715 2.398 1.00 89.25 112 HIS A C 1
ATOM 880 O O . HIS A 1 112 ? 8.815 10.389 2.713 1.00 89.25 112 HIS A O 1
ATOM 886 N N . GLY A 1 113 ? 7.882 8.784 1.443 1.00 87.56 113 GLY A N 1
ATOM 887 C CA . GLY A 1 113 ? 9.120 8.334 0.829 1.00 87.56 113 GLY A CA 1
ATOM 888 C C . GLY A 1 113 ? 9.926 7.478 1.803 1.00 87.56 113 GLY A C 1
ATOM 889 O O . GLY A 1 113 ? 9.393 6.571 2.446 1.00 87.56 113 GLY A O 1
ATOM 890 N N . GLU A 1 114 ? 11.221 7.763 1.886 1.00 85.25 114 GLU A N 1
ATOM 891 C CA . GLU A 1 114 ? 12.165 7.022 2.719 1.00 85.25 114 GLU A CA 1
ATOM 892 C C . GLU A 1 114 ? 11.935 7.240 4.222 1.00 85.25 114 GLU A C 1
ATOM 894 O O . GLU A 1 114 ? 11.492 8.298 4.673 1.00 85.25 114 GLU A O 1
ATOM 899 N N . GLY A 1 115 ? 12.264 6.220 5.013 1.00 85.31 115 GLY A N 1
ATOM 900 C CA . GLY A 1 115 ? 12.131 6.215 6.467 1.00 85.31 115 GLY A CA 1
ATOM 901 C C . GLY A 1 115 ? 11.776 4.829 6.994 1.00 85.31 115 GLY A C 1
ATOM 902 O O . GLY A 1 115 ? 11.763 3.853 6.250 1.00 85.31 115 GLY A O 1
ATOM 903 N N . SER A 1 116 ? 11.392 4.741 8.268 1.00 85.88 116 SER A N 1
ATOM 904 C CA . SER A 1 116 ? 11.192 3.448 8.944 1.00 85.88 116 SER A CA 1
ATOM 905 C C . SER A 1 116 ? 10.177 2.522 8.264 1.00 85.88 116 SER A C 1
ATOM 907 O O . SER A 1 116 ? 10.330 1.307 8.296 1.00 85.88 116 SER A O 1
ATOM 909 N N . SER A 1 117 ? 9.138 3.070 7.625 1.00 86.31 117 SER A N 1
ATOM 910 C CA . SER A 1 117 ? 8.191 2.258 6.845 1.00 86.31 117 SER A CA 1
ATOM 911 C C . SER A 1 117 ? 8.819 1.732 5.550 1.00 86.31 117 SER A C 1
ATOM 913 O O . SER A 1 117 ? 8.564 0.593 5.173 1.00 86.31 117 SER A O 1
ATOM 915 N N . ALA A 1 118 ? 9.659 2.527 4.880 1.00 85.25 118 ALA A N 1
ATOM 916 C CA . ALA A 1 118 ? 10.393 2.092 3.695 1.00 85.25 118 ALA A CA 1
ATOM 917 C C . ALA A 1 118 ? 11.400 0.986 4.041 1.00 85.25 118 ALA A C 1
ATOM 919 O O . ALA A 1 118 ? 11.438 -0.020 3.335 1.00 85.25 118 ALA A O 1
ATOM 920 N N . ASP A 1 119 ? 12.112 1.116 5.166 1.00 86.88 119 ASP A N 1
ATOM 921 C CA . ASP A 1 119 ? 13.045 0.097 5.666 1.00 86.88 119 ASP A CA 1
ATOM 922 C C . ASP A 1 119 ? 12.333 -1.239 5.922 1.00 86.88 119 ASP A C 1
ATOM 924 O O . ASP A 1 119 ? 12.755 -2.284 5.431 1.00 86.88 119 ASP A O 1
ATOM 928 N N . VAL A 1 120 ? 11.178 -1.204 6.600 1.00 87.12 120 VAL A N 1
ATOM 929 C CA . VAL A 1 120 ? 10.378 -2.413 6.858 1.00 87.12 120 VAL A CA 1
ATOM 930 C C . VAL A 1 120 ? 9.978 -3.106 5.557 1.00 87.12 120 VAL A C 1
ATOM 932 O O . VAL A 1 120 ? 10.074 -4.329 5.457 1.00 87.12 120 VAL A O 1
ATOM 935 N N . ILE A 1 121 ? 9.523 -2.359 4.548 1.00 87.25 121 ILE A N 1
ATOM 936 C CA . ILE A 1 121 ? 9.102 -2.952 3.271 1.00 87.25 121 ILE A CA 1
ATOM 937 C C . ILE A 1 121 ? 10.299 -3.491 2.492 1.00 87.25 121 ILE A C 1
ATOM 939 O O . ILE A 1 121 ? 10.199 -4.573 1.914 1.00 87.25 121 ILE A O 1
ATOM 943 N N . LYS A 1 122 ? 11.424 -2.771 2.490 1.00 83.94 122 LYS A N 1
ATOM 944 C CA . LYS A 1 122 ? 12.659 -3.185 1.815 1.00 83.94 122 LYS A CA 1
ATOM 945 C C . LYS A 1 122 ? 13.087 -4.591 2.235 1.00 83.94 122 LYS A C 1
ATOM 947 O O . LYS A 1 122 ? 13.481 -5.381 1.372 1.00 83.94 122 LYS A O 1
ATOM 952 N N . ASP A 1 123 ? 12.970 -4.890 3.525 1.00 83.69 123 ASP A N 1
ATOM 953 C CA . ASP A 1 123 ? 13.390 -6.168 4.097 1.00 83.69 123 ASP A CA 1
ATOM 954 C C . ASP A 1 123 ? 12.326 -7.262 3.937 1.00 83.69 123 ASP A C 1
ATOM 956 O O . ASP A 1 123 ? 12.651 -8.425 3.706 1.00 83.69 123 ASP A O 1
ATOM 960 N N . SER A 1 124 ? 11.042 -6.903 4.026 1.00 83.06 124 SER A N 1
ATOM 961 C CA . SER A 1 124 ? 9.938 -7.876 4.040 1.00 83.06 124 SER A CA 1
ATOM 962 C C . SER A 1 124 ? 9.342 -8.198 2.663 1.00 83.06 124 SER A C 1
ATOM 964 O O . SER A 1 124 ? 8.688 -9.229 2.514 1.00 83.06 124 SER A O 1
ATOM 966 N N . HIS A 1 125 ? 9.545 -7.346 1.652 1.00 84.50 125 HIS A N 1
ATOM 967 C CA . HIS A 1 125 ? 8.869 -7.431 0.349 1.00 84.50 125 HIS A CA 1
ATOM 968 C C . HIS A 1 125 ? 9.837 -7.263 -0.827 1.00 84.50 125 HIS A C 1
ATOM 970 O O . HIS A 1 125 ? 9.599 -6.475 -1.743 1.00 84.50 125 HIS A O 1
ATOM 976 N N . THR A 1 126 ? 10.919 -8.047 -0.836 1.00 82.38 126 THR A N 1
ATOM 977 C CA . THR A 1 126 ? 11.966 -7.996 -1.875 1.00 82.38 126 THR A CA 1
ATOM 978 C C . THR A 1 126 ? 11.416 -8.071 -3.300 1.00 82.38 126 THR A C 1
ATOM 980 O O . THR A 1 126 ? 11.908 -7.355 -4.170 1.00 82.38 126 THR A O 1
ATOM 983 N N . ARG A 1 127 ? 10.319 -8.817 -3.508 1.00 88.81 127 ARG A N 1
ATOM 984 C CA . ARG A 1 127 ? 9.672 -8.984 -4.817 1.00 88.81 127 ARG A CA 1
ATOM 985 C C . ARG A 1 127 ? 9.257 -7.692 -5.524 1.00 88.81 127 ARG A C 1
ATOM 987 O O . ARG A 1 127 ? 9.167 -7.657 -6.747 1.00 88.81 127 ARG A O 1
ATOM 994 N N . TRP A 1 128 ? 8.993 -6.611 -4.785 1.00 90.88 128 TRP A N 1
ATOM 995 C CA . TRP A 1 128 ? 8.642 -5.317 -5.392 1.00 90.88 128 TRP A CA 1
ATOM 996 C C . TRP A 1 128 ? 9.831 -4.632 -6.072 1.00 90.88 128 TRP A C 1
ATOM 998 O O . TRP A 1 128 ? 9.636 -3.697 -6.850 1.00 90.88 128 TRP A O 1
ATOM 1008 N N . TRP A 1 129 ? 11.043 -5.143 -5.843 1.00 90.31 129 TRP A N 1
ATOM 1009 C CA . TRP A 1 129 ? 12.292 -4.681 -6.438 1.00 90.31 129 TRP A CA 1
ATOM 1010 C C . TRP A 1 129 ? 12.979 -5.726 -7.324 1.00 90.31 129 TRP A C 1
ATOM 1012 O O . TRP A 1 129 ? 14.058 -5.433 -7.818 1.00 90.31 129 TRP A O 1
ATOM 1022 N N . ASP A 1 130 ? 12.357 -6.876 -7.619 1.00 88.75 130 ASP A N 1
ATOM 1023 C CA . ASP A 1 130 ? 12.953 -7.938 -8.468 1.00 88.75 130 ASP A CA 1
ATOM 1024 C C . ASP A 1 130 ? 13.339 -7.460 -9.879 1.00 88.75 130 ASP A C 1
ATOM 1026 O O . ASP 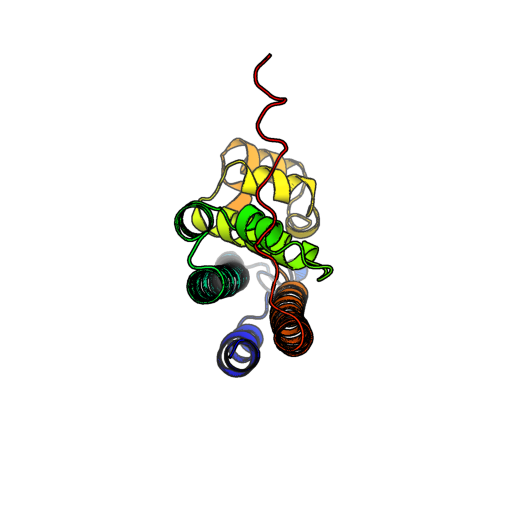A 1 130 ? 14.141 -8.071 -10.577 1.00 88.75 130 ASP A O 1
ATOM 1030 N N . HIS A 1 131 ? 12.751 -6.352 -10.321 1.00 86.62 131 HIS A N 1
ATOM 1031 C CA . HIS A 1 131 ? 13.051 -5.723 -11.601 1.00 86.62 131 HIS A CA 1
ATOM 1032 C C . HIS A 1 131 ? 14.343 -4.888 -11.591 1.00 86.62 131 HIS A C 1
ATOM 1034 O O . HIS A 1 131 ? 14.788 -4.455 -12.657 1.00 86.62 131 HIS A O 1
ATOM 1040 N N . LEU A 1 132 ? 14.903 -4.604 -10.413 1.00 87.25 132 LEU A N 1
ATOM 1041 C CA . LEU A 1 132 ? 16.203 -3.969 -10.251 1.00 87.25 132 LEU A CA 1
ATOM 1042 C C . LEU A 1 132 ? 17.254 -5.058 -10.053 1.00 87.25 132 LEU A C 1
ATOM 1044 O O . LEU A 1 132 ? 17.135 -5.885 -9.156 1.00 87.25 132 LEU A O 1
ATOM 1048 N N . GLY A 1 133 ? 18.329 -5.011 -10.837 1.00 85.56 133 GLY A N 1
ATOM 1049 C CA . GLY A 1 133 ? 19.548 -5.727 -10.463 1.00 85.56 133 GLY A CA 1
ATOM 1050 C C . GLY A 1 133 ? 20.177 -5.114 -9.207 1.00 85.56 133 GLY A C 1
ATOM 1051 O O . GLY A 1 133 ? 19.993 -3.921 -8.948 1.00 85.56 133 GLY A O 1
ATOM 1052 N N . ASP A 1 134 ? 20.963 -5.902 -8.472 1.00 86.56 134 ASP A N 1
ATOM 1053 C CA . ASP A 1 134 ? 21.545 -5.524 -7.171 1.00 86.56 134 ASP A CA 1
ATOM 1054 C C . ASP A 1 134 ? 22.256 -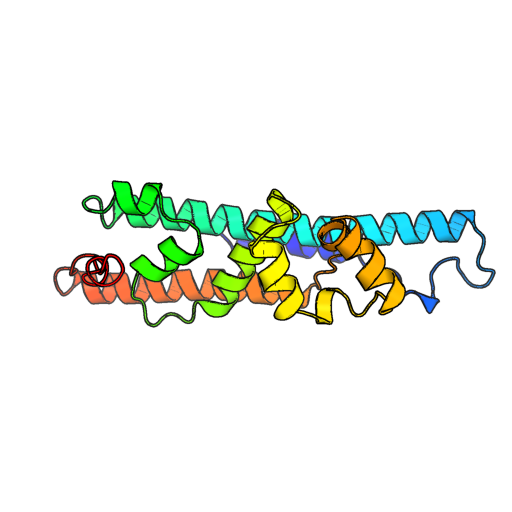4.162 -7.196 1.00 86.56 134 ASP A C 1
ATOM 1056 O O . ASP A 1 134 ? 21.994 -3.302 -6.361 1.00 86.56 134 ASP A O 1
ATOM 1060 N N . ILE A 1 135 ? 23.065 -3.902 -8.230 1.00 88.75 135 ILE A N 1
ATOM 1061 C CA . ILE A 1 135 ? 23.805 -2.636 -8.387 1.00 88.75 135 ILE A CA 1
ATOM 1062 C C . ILE A 1 135 ? 22.859 -1.431 -8.470 1.00 88.75 135 ILE A C 1
ATOM 1064 O O . ILE A 1 135 ? 23.109 -0.382 -7.872 1.00 88.75 135 ILE A O 1
ATOM 1068 N N . LEU A 1 136 ? 21.779 -1.550 -9.248 1.00 87.19 136 LEU A N 1
ATOM 1069 C CA . LEU A 1 136 ? 20.806 -0.469 -9.390 1.00 87.19 136 LEU A CA 1
ATOM 1070 C C . LEU A 1 136 ? 20.023 -0.298 -8.099 1.00 87.19 136 LEU A C 1
ATOM 1072 O O . LEU A 1 136 ? 19.848 0.834 -7.656 1.00 87.19 136 LEU A O 1
ATOM 1076 N N . ARG A 1 137 ? 19.611 -1.409 -7.481 1.00 86.69 137 ARG A N 1
ATOM 1077 C CA . ARG A 1 137 ? 18.936 -1.412 -6.188 1.00 86.69 137 ARG A CA 1
ATOM 1078 C C . ARG A 1 137 ? 19.757 -0.628 -5.166 1.00 86.69 137 ARG A C 1
ATOM 1080 O O . ARG A 1 137 ? 19.280 0.393 -4.674 1.00 86.69 137 ARG A O 1
ATOM 1087 N N . ASP A 1 138 ? 21.005 -1.016 -4.938 1.00 87.31 138 ASP A N 1
ATOM 1088 C CA . ASP A 1 138 ? 21.897 -0.347 -3.988 1.00 87.31 138 ASP A CA 1
ATOM 1089 C C . ASP A 1 138 ? 22.045 1.143 -4.287 1.00 87.31 138 ASP A C 1
ATOM 1091 O O . ASP A 1 138 ? 21.970 1.972 -3.381 1.00 87.31 138 ASP A O 1
ATOM 1095 N N . ARG A 1 139 ? 22.168 1.511 -5.567 1.00 90.12 139 ARG A N 1
ATOM 1096 C CA . ARG A 1 139 ? 22.261 2.913 -5.973 1.00 90.12 139 ARG A CA 1
ATOM 1097 C C . ARG A 1 139 ? 20.992 3.698 -5.654 1.00 90.12 139 ARG A C 1
ATOM 1099 O O . ARG A 1 139 ? 21.098 4.805 -5.131 1.00 90.12 139 ARG A O 1
ATOM 1106 N N . TYR A 1 140 ? 19.810 3.169 -5.956 1.00 89.25 140 TYR A N 1
ATOM 1107 C CA . TYR A 1 140 ? 18.551 3.850 -5.650 1.00 89.25 140 TYR A CA 1
ATOM 1108 C C . TYR A 1 140 ? 18.371 4.019 -4.141 1.00 89.25 140 TYR A C 1
ATOM 1110 O O . TYR A 1 140 ? 18.094 5.128 -3.687 1.00 89.25 140 TYR A O 1
ATOM 1118 N N . PHE A 1 141 ? 18.620 2.970 -3.356 1.00 85.44 141 PHE A N 1
ATOM 1119 C CA . PHE A 1 141 ? 18.505 3.043 -1.898 1.00 85.44 141 PHE A CA 1
ATOM 1120 C C . PHE A 1 141 ? 19.533 3.996 -1.274 1.00 85.44 141 PHE A C 1
ATOM 1122 O O . PHE A 1 141 ? 19.169 4.793 -0.415 1.00 85.44 141 PHE A O 1
ATOM 1129 N N . ALA A 1 142 ? 20.785 3.992 -1.740 1.00 87.12 142 ALA A N 1
ATOM 1130 C CA . ALA A 1 142 ? 21.820 4.901 -1.241 1.00 87.12 142 ALA A CA 1
ATOM 1131 C C . ALA A 1 142 ? 21.497 6.387 -1.486 1.00 87.12 142 ALA A C 1
ATOM 1133 O O . ALA A 1 142 ? 21.977 7.247 -0.753 1.00 87.12 142 ALA A O 1
ATOM 1134 N N . ASN A 1 143 ? 20.683 6.692 -2.501 1.00 88.12 143 ASN A N 1
ATOM 1135 C CA . ASN A 1 143 ? 20.262 8.057 -2.828 1.00 88.12 143 ASN A CA 1
ATOM 1136 C C . ASN A 1 143 ? 18.873 8.414 -2.272 1.00 88.12 143 ASN A C 1
ATOM 1138 O O . ASN A 1 143 ? 18.349 9.479 -2.590 1.00 88.12 143 ASN A O 1
ATOM 1142 N N . GLY A 1 144 ? 18.261 7.537 -1.472 1.00 84.19 144 GLY A N 1
ATOM 1143 C CA . GLY A 1 144 ? 16.916 7.749 -0.941 1.00 84.19 144 GLY A CA 1
ATOM 1144 C C . GLY A 1 144 ? 15.824 7.762 -2.016 1.00 84.19 144 GLY A C 1
ATOM 1145 O O . GLY A 1 144 ? 14.844 8.500 -1.919 1.00 84.19 144 GLY A O 1
ATOM 1146 N N . LEU A 1 145 ? 16.030 6.985 -3.080 1.00 86.06 145 LEU A N 1
ATOM 1147 C CA . LEU A 1 145 ? 15.133 6.880 -4.224 1.00 86.06 145 LEU A CA 1
ATOM 1148 C C . LEU A 1 145 ? 14.485 5.488 -4.343 1.00 86.06 145 LEU A C 1
ATOM 1150 O O . LEU A 1 145 ? 13.894 5.168 -5.374 1.00 86.06 145 LEU A O 1
ATOM 1154 N N . GLY A 1 146 ? 14.595 4.645 -3.313 1.00 84.56 146 GLY A N 1
ATOM 1155 C CA . GLY A 1 146 ? 14.100 3.269 -3.321 1.00 84.56 146 GLY A CA 1
ATOM 1156 C C . GLY A 1 146 ? 12.587 3.200 -3.502 1.00 84.56 146 GLY A C 1
ATOM 1157 O O . GLY A 1 146 ? 12.096 2.384 -4.286 1.00 84.56 146 GLY A O 1
ATOM 1158 N N . VAL A 1 147 ? 11.848 4.111 -2.864 1.00 85.00 147 VAL A N 1
ATOM 1159 C CA . VAL A 1 147 ? 10.381 4.191 -2.998 1.00 85.00 147 VAL A CA 1
ATOM 1160 C C . VAL A 1 147 ? 9.927 4.474 -4.431 1.00 85.00 147 VAL A C 1
ATOM 1162 O O . VAL A 1 147 ? 8.954 3.877 -4.879 1.00 85.00 147 VAL A O 1
ATOM 1165 N N . TYR A 1 148 ? 10.653 5.303 -5.184 1.00 85.06 148 TYR A N 1
ATOM 1166 C CA . TYR A 1 148 ? 10.298 5.639 -6.574 1.00 85.06 148 TYR A CA 1
ATOM 1167 C C . TYR A 1 148 ? 10.472 4.471 -7.543 1.00 85.06 148 TYR A C 1
ATOM 1169 O O . TYR A 1 148 ? 10.010 4.524 -8.675 1.00 85.06 148 TYR A O 1
ATOM 1177 N N . THR A 1 149 ? 11.155 3.417 -7.108 1.00 89.12 149 THR A N 1
ATOM 1178 C CA . THR A 1 149 ? 11.317 2.192 -7.893 1.00 89.12 149 THR A CA 1
ATOM 1179 C C . THR A 1 149 ? 10.345 1.100 -7.473 1.00 89.12 149 THR A C 1
ATOM 1181 O O . THR A 1 149 ? 10.366 0.018 -8.039 1.00 89.12 149 THR A O 1
ATOM 1184 N N . LEU A 1 150 ? 9.490 1.337 -6.479 1.00 91.62 150 LEU A N 1
ATOM 1185 C CA . LEU A 1 150 ? 8.615 0.309 -5.929 1.00 91.62 150 LEU A CA 1
ATOM 1186 C C . LEU A 1 150 ? 7.552 -0.111 -6.959 1.00 91.62 150 LEU A C 1
ATOM 1188 O O . LEU A 1 150 ? 6.776 0.709 -7.448 1.00 91.62 150 LEU A O 1
ATOM 1192 N N . ARG A 1 151 ? 7.469 -1.417 -7.257 1.00 93.12 151 ARG A N 1
ATOM 1193 C CA . ARG A 1 151 ? 6.489 -1.967 -8.210 1.00 93.12 151 ARG A CA 1
ATOM 1194 C C . ARG A 1 151 ? 5.486 -2.896 -7.540 1.00 93.12 151 ARG A C 1
ATOM 1196 O O . ARG A 1 151 ? 5.789 -4.042 -7.221 1.00 93.12 151 ARG A O 1
ATOM 1203 N N . ILE A 1 152 ? 4.256 -2.407 -7.392 1.00 93.81 152 ILE A N 1
ATOM 1204 C CA . ILE A 1 152 ? 3.112 -3.192 -6.904 1.00 93.81 152 ILE A CA 1
ATOM 1205 C C . ILE A 1 152 ? 2.447 -3.915 -8.073 1.00 93.81 152 ILE A C 1
ATOM 1207 O O . ILE A 1 152 ? 2.310 -3.347 -9.158 1.00 93.81 152 ILE A O 1
ATOM 1211 N N . ALA A 1 153 ? 1.966 -5.136 -7.838 1.00 92.69 153 ALA A N 1
ATOM 1212 C CA . ALA A 1 153 ? 1.196 -5.902 -8.811 1.00 92.69 153 ALA A CA 1
ATOM 1213 C C . ALA A 1 153 ? -0.325 -5.825 -8.565 1.00 92.69 153 ALA A C 1
ATOM 1215 O O . ALA A 1 153 ? -0.804 -5.581 -7.458 1.00 92.69 153 ALA A O 1
ATOM 1216 N N . ASP A 1 154 ? -1.125 -6.132 -9.589 1.00 93.94 154 ASP A N 1
ATOM 1217 C CA . ASP A 1 154 ? -2.594 -6.170 -9.480 1.00 93.94 154 ASP A CA 1
ATOM 1218 C C . ASP A 1 154 ? -3.087 -7.167 -8.419 1.00 93.94 154 ASP A C 1
ATOM 1220 O O . ASP A 1 154 ? -4.134 -6.968 -7.793 1.00 93.94 154 ASP A O 1
ATOM 1224 N N . CYS A 1 155 ? -2.346 -8.262 -8.217 1.00 93.06 155 CYS A N 1
ATOM 1225 C CA . CYS A 1 155 ? -2.662 -9.263 -7.202 1.00 93.06 155 CYS A CA 1
ATOM 1226 C C . CYS A 1 155 ? -2.553 -8.698 -5.778 1.00 93.06 155 CYS A C 1
ATOM 1228 O O . CYS A 1 155 ? -3.353 -9.083 -4.925 1.00 93.06 155 CYS A O 1
ATOM 1230 N N . ASP A 1 156 ? -1.658 -7.737 -5.543 1.00 94.75 156 ASP A N 1
ATOM 1231 C CA . ASP A 1 156 ? -1.515 -7.059 -4.255 1.00 94.75 156 ASP A CA 1
ATOM 1232 C C . ASP A 1 156 ? -2.725 -6.179 -3.971 1.00 94.75 156 ASP A C 1
ATOM 1234 O O . ASP A 1 156 ? -3.363 -6.321 -2.930 1.00 94.75 156 ASP A O 1
ATOM 1238 N N . LEU A 1 157 ? -3.142 -5.367 -4.946 1.00 95.44 157 LEU A N 1
ATOM 1239 C CA . LEU A 1 157 ? -4.345 -4.537 -4.829 1.00 95.44 157 LEU A CA 1
ATOM 1240 C C . LEU A 1 157 ? -5.600 -5.383 -4.571 1.00 95.44 157 LEU A C 1
ATOM 1242 O O . LEU A 1 157 ? -6.426 -5.052 -3.714 1.00 95.44 157 LEU A O 1
ATOM 1246 N N . LYS A 1 158 ? -5.733 -6.517 -5.270 1.00 93.88 158 LYS A N 1
ATOM 1247 C CA . LYS A 1 158 ? -6.813 -7.488 -5.031 1.00 93.88 158 LYS A CA 1
ATOM 1248 C C . LYS A 1 158 ? -6.746 -8.062 -3.614 1.00 93.88 158 LYS A C 1
ATOM 1250 O O . LYS A 1 158 ? -7.782 -8.144 -2.950 1.00 93.88 158 LYS A O 1
ATOM 1255 N N . ARG A 1 159 ? -5.554 -8.442 -3.144 1.00 95.12 159 ARG A N 1
ATOM 1256 C CA . ARG A 1 159 ? -5.328 -8.991 -1.799 1.00 95.12 159 ARG A CA 1
ATOM 1257 C C . ARG A 1 159 ? -5.671 -7.970 -0.714 1.00 95.12 159 ARG A C 1
ATOM 1259 O O . ARG A 1 159 ? -6.450 -8.292 0.181 1.00 95.12 159 ARG A O 1
ATOM 1266 N N . TYR A 1 160 ? -5.212 -6.727 -0.842 1.00 95.44 160 TYR A N 1
ATOM 1267 C CA . TYR A 1 160 ? -5.548 -5.642 0.081 1.00 95.44 160 TYR A CA 1
ATOM 1268 C C . TYR A 1 160 ? -7.049 -5.356 0.123 1.00 95.44 160 TYR A C 1
ATOM 1270 O O . TYR A 1 160 ? -7.624 -5.211 1.201 1.00 95.44 160 TYR A O 1
ATOM 1278 N N . ASN A 1 161 ? -7.722 -5.328 -1.031 1.00 94.69 161 ASN A N 1
ATOM 1279 C CA . ASN A 1 161 ? -9.164 -5.090 -1.069 1.00 94.69 161 ASN A CA 1
ATOM 1280 C C . ASN A 1 161 ? -9.935 -6.217 -0.366 1.00 94.69 161 ASN A C 1
ATOM 1282 O O . ASN A 1 161 ? -10.853 -5.947 0.410 1.00 94.69 161 ASN A O 1
ATOM 1286 N N . ARG A 1 162 ? -9.534 -7.476 -0.587 1.00 93.94 162 ARG A N 1
ATOM 1287 C CA . ARG A 1 162 ? -10.107 -8.632 0.118 1.00 93.94 162 ARG A CA 1
ATOM 1288 C C . ARG A 1 162 ? -9.893 -8.530 1.625 1.00 93.94 162 ARG A C 1
ATOM 1290 O O . ARG A 1 162 ? -10.856 -8.716 2.361 1.00 93.94 162 ARG A O 1
ATOM 1297 N N . ALA A 1 163 ? -8.691 -8.172 2.074 1.00 94.06 163 ALA A N 1
ATOM 1298 C CA . ALA A 1 163 ? -8.394 -8.004 3.495 1.00 94.06 163 ALA A CA 1
ATOM 1299 C C . ALA A 1 163 ? -9.244 -6.898 4.138 1.00 94.06 163 ALA A C 1
ATOM 1301 O O . ALA A 1 163 ? -9.817 -7.105 5.205 1.00 94.06 163 ALA A O 1
ATOM 1302 N N . ILE A 1 164 ? -9.419 -5.756 3.460 1.00 94.31 164 ILE A N 1
ATOM 1303 C CA . ILE A 1 164 ? -10.306 -4.676 3.920 1.00 94.31 164 ILE A CA 1
ATOM 1304 C C . ILE A 1 164 ? -11.746 -5.181 4.065 1.00 94.31 164 ILE A C 1
ATOM 1306 O O . ILE A 1 164 ? -12.392 -4.930 5.082 1.00 94.31 164 ILE A O 1
ATOM 1310 N N . LEU A 1 165 ? -12.274 -5.872 3.052 1.00 92.75 165 LEU A N 1
ATOM 1311 C CA . LEU A 1 165 ? -13.645 -6.391 3.077 1.00 92.75 165 LEU A CA 1
ATOM 1312 C C . LEU A 1 165 ? -13.842 -7.435 4.178 1.00 92.75 165 LEU A C 1
ATOM 1314 O O . LEU A 1 165 ? -14.830 -7.365 4.910 1.00 92.75 165 LEU A O 1
ATOM 1318 N N . HIS A 1 166 ? -12.893 -8.362 4.308 1.00 91.44 166 HIS A N 1
ATOM 1319 C CA . HIS A 1 166 ? -12.894 -9.390 5.340 1.00 91.44 166 HIS A CA 1
ATOM 1320 C C . HIS A 1 166 ? -12.884 -8.765 6.736 1.00 91.44 166 HIS A C 1
ATOM 1322 O O . HIS A 1 166 ? -13.753 -9.071 7.546 1.00 91.44 166 HIS A O 1
ATOM 1328 N N . PHE A 1 167 ? -11.993 -7.802 6.982 1.00 92.12 167 PHE A N 1
ATOM 1329 C CA . PHE A 1 167 ? -11.917 -7.094 8.257 1.00 92.12 167 PHE A CA 1
ATOM 1330 C C . PHE A 1 167 ? -13.254 -6.473 8.663 1.00 92.12 167 PHE A C 1
ATOM 1332 O O . PHE A 1 167 ? -13.732 -6.698 9.771 1.00 92.12 167 PHE A O 1
ATOM 1339 N N . TRP A 1 168 ? -13.901 -5.725 7.763 1.00 90.81 168 TRP A N 1
ATOM 1340 C CA . TRP A 1 168 ? -15.179 -5.086 8.088 1.00 90.81 168 TRP A CA 1
ATOM 1341 C C . TRP A 1 168 ? -16.308 -6.098 8.302 1.00 90.81 168 TRP A C 1
ATOM 1343 O O . TRP A 1 168 ? -17.205 -5.841 9.108 1.00 90.81 168 TRP A O 1
ATOM 1353 N N . ARG A 1 169 ? -16.274 -7.240 7.604 1.00 89.94 169 ARG A N 1
ATOM 1354 C CA . ARG A 1 169 ? -17.232 -8.332 7.801 1.00 89.94 169 ARG A CA 1
ATOM 1355 C C . ARG A 1 169 ? -17.067 -8.961 9.182 1.00 89.94 169 ARG A C 1
ATOM 1357 O O . ARG A 1 169 ? -18.050 -9.042 9.916 1.00 89.94 169 ARG A O 1
ATOM 1364 N N . GLU A 1 170 ? -15.848 -9.344 9.542 1.00 87.12 170 GLU A N 1
ATOM 1365 C CA . GLU A 1 170 ? -15.556 -9.963 10.836 1.00 87.12 170 GLU A CA 1
ATOM 1366 C C . GLU A 1 170 ? -15.849 -9.011 11.991 1.00 87.12 170 GLU A C 1
ATOM 1368 O O . GLU A 1 170 ? -16.534 -9.375 12.948 1.00 87.12 170 GLU A O 1
ATOM 1373 N N . LEU A 1 171 ? -15.453 -7.744 11.862 1.00 85.69 171 LEU A N 1
ATOM 1374 C CA . LEU A 1 171 ? -15.746 -6.730 12.868 1.00 85.69 171 LEU A CA 1
ATOM 1375 C C . LEU A 1 171 ? -17.257 -6.544 13.067 1.00 85.69 171 LEU A C 1
ATOM 1377 O O . LEU A 1 171 ? -17.721 -6.420 14.200 1.00 85.69 171 LEU A O 1
ATOM 1381 N N . ALA A 1 172 ? -18.050 -6.572 11.990 1.00 85.06 172 ALA A N 1
ATOM 1382 C CA . ALA A 1 172 ? -19.506 -6.498 12.080 1.00 85.06 172 ALA A CA 1
ATOM 1383 C C . ALA A 1 172 ? -20.120 -7.730 12.771 1.00 85.06 172 ALA A C 1
ATOM 1385 O O . ALA A 1 172 ? -21.071 -7.579 13.545 1.00 85.06 172 ALA A O 1
ATOM 1386 N N . ILE A 1 173 ? -19.586 -8.931 12.520 1.00 82.50 173 ILE A N 1
ATOM 1387 C CA . ILE A 1 173 ? -20.004 -10.173 13.189 1.00 82.50 173 ILE A CA 1
ATOM 1388 C C . ILE A 1 173 ? -19.701 -10.082 14.687 1.00 82.50 173 ILE A C 1
ATOM 1390 O O . ILE A 1 173 ? -20.604 -10.253 15.511 1.00 82.50 173 ILE A O 1
ATOM 1394 N N . GLN A 1 174 ? -18.468 -9.716 15.043 1.00 76.75 174 GLN A N 1
ATOM 1395 C CA . GLN A 1 174 ? -18.036 -9.564 16.431 1.00 76.75 174 GLN A CA 1
ATOM 1396 C C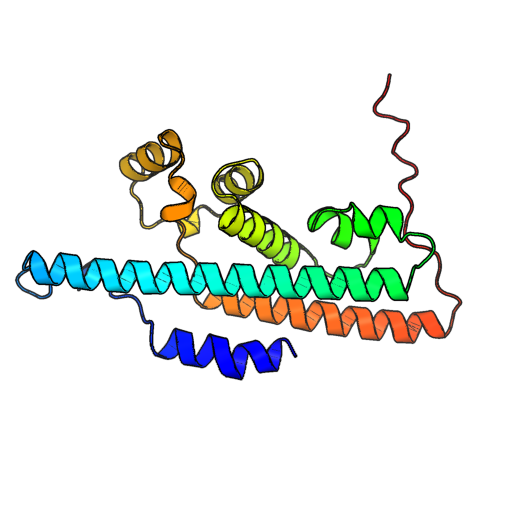 . GLN A 1 174 ? -18.842 -8.488 17.167 1.00 76.75 174 GLN A C 1
ATOM 1398 O O . GLN A 1 174 ? -19.265 -8.706 18.301 1.00 76.75 174 GLN A O 1
ATOM 1403 N N . HIS A 1 175 ? -19.138 -7.357 16.520 1.00 73.44 175 HIS A N 1
ATOM 1404 C CA . HIS A 1 175 ? -19.974 -6.308 17.109 1.00 73.44 175 HIS A CA 1
ATOM 1405 C C . HIS A 1 175 ? -21.411 -6.746 17.363 1.00 73.44 175 HIS A C 1
ATOM 1407 O O . HIS A 1 175 ? -21.994 -6.378 18.383 1.00 73.44 175 HIS A O 1
ATOM 1413 N N . ARG A 1 176 ? -22.006 -7.528 16.457 1.00 72.56 176 ARG A N 1
ATOM 1414 C CA . ARG A 1 176 ? -23.351 -8.081 16.669 1.00 72.56 176 ARG A CA 1
ATOM 1415 C C . ARG A 1 176 ? -23.365 -9.102 17.803 1.00 72.56 176 ARG A C 1
ATOM 1417 O O . ARG A 1 176 ? -24.294 -9.081 18.604 1.00 72.56 176 ARG A O 1
ATOM 1424 N N . ALA A 1 177 ? -22.339 -9.947 17.891 1.00 64.81 177 ALA A N 1
ATOM 1425 C CA . ALA A 1 177 ? -22.198 -10.924 18.965 1.00 64.81 177 ALA A CA 1
ATOM 1426 C C . ALA A 1 177 ? -22.001 -10.243 20.331 1.00 64.81 177 ALA A C 1
ATOM 1428 O O . ALA A 1 177 ? -22.720 -10.552 21.279 1.00 64.81 177 ALA A O 1
ATOM 1429 N N . LYS A 1 178 ? -21.104 -9.252 20.419 1.00 62.09 178 LYS A N 1
ATOM 1430 C CA . LYS A 1 178 ? -20.814 -8.525 21.665 1.00 62.09 178 LYS A CA 1
ATOM 1431 C C . LYS A 1 178 ? -21.890 -7.505 22.051 1.00 62.09 178 LYS A C 1
ATOM 1433 O O . LYS A 1 178 ? -22.049 -7.220 23.221 1.00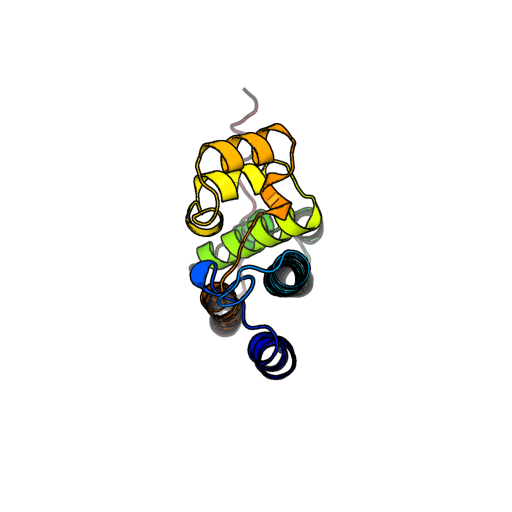 62.09 178 LYS A O 1
ATOM 1438 N N . ARG A 1 179 ? -22.742 -7.005 21.150 1.00 55.88 179 ARG A N 1
ATOM 1439 C CA . ARG A 1 179 ? -23.925 -6.223 21.586 1.00 55.88 179 ARG A CA 1
ATOM 1440 C C . ARG A 1 179 ? -24.936 -7.032 22.411 1.00 55.88 179 ARG A C 1
ATOM 1442 O O . ARG A 1 179 ? -25.780 -6.422 23.058 1.00 55.88 179 ARG A O 1
ATOM 1449 N N . ARG A 1 180 ? -24.857 -8.370 22.425 1.00 48.88 180 ARG A N 1
ATOM 1450 C CA . ARG A 1 180 ? -25.636 -9.214 23.351 1.00 48.88 180 ARG A CA 1
ATOM 1451 C C . ARG A 1 180 ? -25.011 -9.330 24.749 1.00 48.88 180 ARG A C 1
ATOM 1453 O O . ARG A 1 180 ? -25.698 -9.778 25.657 1.00 48.88 180 ARG A O 1
ATOM 1460 N N . VAL A 1 181 ? -23.752 -8.923 24.933 1.00 44.97 181 VAL A N 1
ATOM 1461 C CA . VAL A 1 181 ? -23.004 -9.002 26.198 1.00 44.97 181 VAL A CA 1
ATOM 1462 C C . VAL A 1 181 ? -22.126 -7.752 26.303 1.00 44.97 181 VAL A C 1
ATOM 1464 O O . VAL A 1 181 ? -21.103 -7.699 25.632 1.00 44.97 181 VAL A O 1
ATOM 1467 N N . LEU A 1 182 ? -22.564 -6.751 27.084 1.00 45.88 182 LEU A N 1
ATOM 1468 C CA . LEU A 1 182 ? -21.917 -5.445 27.334 1.00 45.88 182 LEU A CA 1
ATOM 1469 C C . LEU A 1 182 ? -20.436 -5.401 26.892 1.00 45.88 182 LEU A C 1
ATOM 1471 O O . LEU A 1 182 ? -19.605 -6.109 27.460 1.00 45.88 182 LEU A O 1
ATOM 1475 N N . MET A 1 183 ? -20.108 -4.624 25.849 1.00 49.69 183 MET A N 1
ATOM 1476 C CA . MET A 1 183 ? -18.752 -4.638 25.289 1.00 49.69 183 MET A CA 1
ATOM 1477 C C . MET A 1 183 ? -17.716 -4.237 26.347 1.00 49.69 183 MET A C 1
ATOM 1479 O O . MET A 1 183 ? -17.854 -3.159 26.925 1.00 49.69 183 MET A O 1
ATOM 1483 N N . PRO A 1 184 ? -16.674 -5.056 26.576 1.00 53.41 184 PRO A N 1
ATOM 1484 C CA . PRO A 1 184 ? -15.547 -4.632 27.387 1.00 53.41 184 PRO A CA 1
ATOM 1485 C C . PRO A 1 184 ? -14.754 -3.532 26.656 1.00 53.41 184 PRO A C 1
ATOM 1487 O O . PRO A 1 184 ? -14.769 -3.498 25.417 1.00 53.41 184 PRO A O 1
ATOM 1490 N N . PRO A 1 185 ? -14.071 -2.646 27.403 1.00 57.88 185 PRO A N 1
ATOM 1491 C CA . PRO A 1 185 ? -13.254 -1.575 26.836 1.00 57.88 185 PRO A CA 1
ATOM 1492 C C . PRO A 1 185 ? -12.114 -2.125 25.964 1.00 57.88 185 PRO A C 1
ATOM 1494 O O . PRO A 1 185 ? -11.724 -3.293 26.090 1.00 57.88 185 PRO A O 1
ATOM 1497 N N . LEU A 1 186 ? -11.573 -1.280 25.075 1.00 60.31 186 LEU A N 1
ATOM 1498 C CA . LEU A 1 186 ? -10.340 -1.593 24.340 1.00 60.31 186 LEU A CA 1
ATOM 1499 C C . LEU A 1 186 ? -9.231 -1.949 25.341 1.00 60.31 186 LEU A C 1
ATOM 1501 O O . LEU A 1 186 ? -9.189 -1.400 26.444 1.00 60.31 186 LEU A O 1
ATOM 1505 N N . ARG A 1 187 ? -8.325 -2.864 24.970 1.00 60.47 187 ARG A N 1
ATOM 1506 C CA . ARG A 1 187 ? -7.174 -3.194 25.823 1.00 60.47 187 ARG A CA 1
ATOM 1507 C C . ARG A 1 187 ? -6.321 -1.936 25.998 1.00 60.47 187 ARG A C 1
ATOM 1509 O O . ARG A 1 187 ? -5.609 -1.544 25.079 1.00 60.47 187 ARG A O 1
ATOM 1516 N N . SER A 1 188 ? -6.390 -1.317 27.173 1.00 49.62 188 SER A N 1
ATOM 1517 C CA . SER A 1 188 ? -5.389 -0.352 27.610 1.00 49.62 188 SER A CA 1
ATOM 1518 C C . SER A 1 188 ? -4.118 -1.127 27.943 1.00 49.62 188 SER A C 1
ATOM 1520 O O . SER A 1 188 ? -4.157 -2.033 28.774 1.00 49.62 188 SER A O 1
ATOM 1522 N N . ASP A 1 189 ? -3.009 -0.805 27.282 1.00 45.28 189 ASP A N 1
ATOM 1523 C CA . ASP A 1 189 ? -1.701 -1.402 27.557 1.00 45.28 189 ASP A CA 1
ATOM 1524 C C . ASP A 1 189 ? -1.305 -1.212 29.034 1.00 45.28 189 ASP A C 1
ATOM 1526 O O . ASP A 1 189 ? -0.748 -0.183 29.418 1.00 45.28 189 ASP A O 1
ATOM 1530 N N . GLU A 1 190 ? -1.496 -2.245 29.856 1.00 40.94 190 GLU A N 1
ATOM 1531 C CA . GLU A 1 190 ? -0.899 -2.351 31.197 1.00 40.94 190 GLU A CA 1
ATOM 1532 C C . GLU A 1 190 ? 0.637 -2.531 31.155 1.00 40.94 190 GLU A C 1
ATOM 1534 O O . GLU A 1 190 ? 1.293 -2.539 32.191 1.00 40.94 190 GLU A O 1
ATOM 1539 N N . ASN A 1 191 ? 1.263 -2.582 29.972 1.00 39.59 191 ASN A N 1
ATOM 1540 C CA . ASN A 1 191 ? 2.704 -2.833 29.826 1.00 39.59 191 ASN A CA 1
ATOM 1541 C C . ASN A 1 191 ? 3.589 -1.589 29.622 1.00 39.59 191 ASN A C 1
ATOM 1543 O O . ASN A 1 191 ? 4.783 -1.722 29.354 1.00 39.59 191 ASN A O 1
ATOM 1547 N N . ARG A 1 192 ? 3.082 -0.361 29.804 1.00 42.22 192 ARG A N 1
ATOM 1548 C CA . ARG A 1 192 ? 3.920 0.853 29.664 1.00 42.22 192 ARG A CA 1
ATOM 1549 C C . ARG A 1 192 ? 4.862 1.157 30.840 1.00 42.22 192 ARG A C 1
ATOM 1551 O O . ARG A 1 192 ? 5.647 2.096 30.737 1.00 42.22 192 ARG A O 1
ATOM 1558 N N . VAL A 1 193 ? 4.857 0.371 31.921 1.00 40.31 193 VAL A N 1
ATOM 1559 C CA . VAL A 1 193 ? 5.707 0.632 33.107 1.00 40.31 193 VAL A CA 1
ATOM 1560 C C . VAL A 1 193 ? 7.056 -0.115 33.081 1.00 40.31 193 VAL A C 1
ATOM 1562 O O . VAL A 1 193 ? 7.954 0.231 33.842 1.00 40.31 193 VAL A O 1
ATOM 1565 N N . ALA A 1 194 ? 7.284 -1.065 32.168 1.00 37.25 194 ALA A N 1
ATOM 1566 C CA . ALA A 1 194 ? 8.524 -1.859 32.171 1.00 37.25 194 ALA A CA 1
ATOM 1567 C C . ALA A 1 194 ? 9.703 -1.271 31.359 1.00 37.25 194 ALA A C 1
ATOM 1569 O O . ALA A 1 194 ? 10.810 -1.785 31.461 1.00 37.25 194 ALA A O 1
ATOM 1570 N N . ALA A 1 195 ? 9.514 -0.193 30.587 1.00 38.09 195 ALA A N 1
ATOM 1571 C CA . ALA A 1 195 ? 10.562 0.368 29.713 1.00 38.09 195 ALA A CA 1
ATOM 1572 C C . ALA A 1 195 ? 11.224 1.658 30.246 1.00 38.09 195 ALA A C 1
ATOM 1574 O O . ALA A 1 195 ? 11.828 2.416 29.488 1.00 38.09 195 ALA A O 1
ATOM 1575 N N . ARG A 1 196 ? 11.092 1.937 31.548 1.00 41.31 196 ARG A N 1
ATOM 1576 C CA . ARG A 1 196 ? 11.844 2.993 32.247 1.00 41.31 196 ARG A CA 1
ATOM 1577 C C . ARG A 1 196 ? 12.388 2.465 33.573 1.00 41.31 196 ARG A C 1
ATOM 1579 O O . ARG A 1 196 ? 11.951 2.895 34.638 1.00 41.31 196 ARG A O 1
ATOM 1586 N N . LYS A 1 197 ? 13.319 1.522 33.496 1.00 37.81 197 LYS A N 1
ATOM 1587 C CA . LYS A 1 197 ? 14.344 1.300 34.516 1.00 37.81 197 LYS A CA 1
ATOM 1588 C C . LYS A 1 197 ? 15.658 1.005 33.820 1.00 37.81 197 LYS A C 1
ATOM 1590 O O . LYS A 1 197 ? 15.605 0.275 32.808 1.00 37.81 197 LYS A O 1
#

Secondary structure (DSSP, 8-state):
-HHHHIIIIIHHHHHH-PPPPTTTTTTTTT-HHHHHHHHHHHHHHHHHHHHHHHHHHHHHHHHHHHHHHHH-GGGHHHHHH--HHHHHHHT---S--HHHHHHHHHHHHHHH-SSHHHHHHHHH-GGGGTTS-HHHHHHHHHTT-SGGG----HHHHHHHHHHHHHHHHHHHHHHHHHTTS-PPPP---TTTTTT--

pLDDT: mean 84.8, std 14.18, range [37.25, 95.75]

Foldseek 3Di:
DLVCCCVVPVPVVLVVQDQDDPVCQCHPVNDVVSNVVNVVSNLVSQLVVLVLLLVLLVVLLVVLLVVCCVVFVVCNVQSVPDQQVSSVLQQVDPQPCPLSVLSSLSNCCSVPQDDPSLVVCVVVPVVQCPVDDPVRCCVCVVVSNNSSSGGDDPVSSVVSSVSSVSVVVVVVVVVVVCVVPPDDHGDDPPPPPPPPD

Sequence (197 aa):
MAERYFLAVIAPTLEKLVPISQEQVGGPKKHLVQIARDNGHNELCYETRLSLALTMGAMFERRLRFWMSKTFPENATEIRTANYAGLLGLLGTDVETETLRELGTLSNTARHGEGSSADVIKDSHTRWWDHLGDILRDRYFANGLGVYTLRIADCDLKRYNRAILHFWRELAIQHRAKRRVLMPPLRSDENRVAARK